Protein AF-A0A7C1NN50-F1 (afdb_monomer_lite)

pLDDT: mean 87.89, std 8.67, range [38.59, 98.38]

Radius of gyration: 19.0 Å; chains: 1; bounding box: 48×34×50 Å

Foldseek 3Di:
DAEEEEFDQAPPPFCFRVLVSLVVQLVVAPRYAYEDACVRCVVVDDPLLSCVLLPCPPRPHHYDHDDDLPAAGQEYEYEDQEDEPVRLVSVVSRYQYEYENYAYPCLVVRPAYEYQAPDDDHPDDGPYYHVVPQPADAAPAAADPVWQAEEEDAHQEPPVPCQVVVLVVCVVVVPDDQLRYEYEHHSNYDDDDDDPNHHYDYSCSPPLVCLLVGQEYEYARGSVQRNNVNSNHHYDHDHPDDD

Secondary structure (DSSP, 8-state):
--EEEEE---TTS-SHHHHHHHHHHHHHGGGEEEE--HHHHTTT--HHHHHHHTT-TT---EEESS--TT---SEEEEE-S---HHHHHHHTTTSEEEEES--SGGGGG-SEEEE-SSS---SSPPSEE-GGGS----------SS-S-EEEE-TTT-TT-HHHHHHHHHHHHTSS-GGGEEEEE-TTPPP----TT-EEEE--S-SGGGGGG-SEEEE-SSHHHHHHHHTT-EEEE--SS--

Sequence (243 aa):
MKILAVPGCMQGQGTGHLQRMLALVFKLGNEAFIYLDKDNIKERGTASEIISSLGYNNANIKCIDSIDYRERWDLIILDRRQTNLSEFRSYSKLGLVAAIDEGGEAREYIPYLIDILPGREYSIKANITDISLLDLPDSESSFRYPFKGVLISFGGEDPANLSSSLLDSLLKINLLHWKDINLVIGPLFKEKNWPDGIRLLRNCSDLSSILPDYDLIFTSYGLTCFEALASGAAVILLNPSRY

Structure (mmCIF, N/CA/C/O backbone):
data_AF-A0A7C1NN50-F1
#
_entry.id   AF-A0A7C1NN50-F1
#
loop_
_atom_site.group_PDB
_atom_site.id
_atom_site.type_symbol
_atom_site.label_atom_id
_atom_site.label_alt_id
_atom_site.label_comp_id
_atom_site.label_asym_id
_atom_site.label_entity_id
_atom_site.label_seq_id
_atom_site.pdbx_PDB_ins_code
_atom_site.Cartn_x
_atom_site.Cartn_y
_atom_site.Cartn_z
_atom_site.occupancy
_atom_site.B_iso_or_equiv
_atom_site.auth_seq_id
_atom_site.auth_comp_id
_atom_site.auth_asym_id
_atom_site.auth_atom_id
_atom_site.pdbx_PDB_model_num
ATOM 1 N N . MET A 1 1 ? -23.319 -2.849 10.006 1.00 89.81 1 MET A N 1
ATOM 2 C CA . MET A 1 1 ? -22.067 -2.809 10.796 1.00 89.81 1 MET A CA 1
ATOM 3 C C . MET A 1 1 ? -21.407 -1.445 10.579 1.00 89.81 1 MET A C 1
ATOM 5 O O . MET A 1 1 ? -21.650 -0.839 9.545 1.00 89.81 1 MET A O 1
ATOM 9 N N . LYS A 1 2 ? -20.654 -0.893 11.533 1.00 95.88 2 LYS A N 1
ATOM 10 C CA . LYS A 1 2 ? -19.935 0.386 11.412 1.00 95.88 2 LYS A CA 1
ATOM 11 C C . LYS A 1 2 ? -18.434 0.123 11.518 1.00 95.88 2 LYS A C 1
ATOM 13 O O . LYS A 1 2 ? -17.948 -0.259 12.583 1.00 95.88 2 LYS A O 1
ATOM 18 N N . ILE A 1 3 ? -17.715 0.318 10.416 1.00 97.94 3 ILE A N 1
ATOM 19 C CA . ILE A 1 3 ? -16.319 -0.106 10.247 1.00 97.94 3 ILE A CA 1
ATOM 20 C C . ILE A 1 3 ? -15.427 1.119 10.048 1.00 97.94 3 ILE A C 1
ATOM 22 O O . ILE A 1 3 ? -15.749 1.988 9.238 1.00 97.94 3 ILE A O 1
ATOM 26 N N . LEU A 1 4 ? -14.296 1.170 10.752 1.00 97.88 4 LEU A N 1
ATOM 27 C CA . LEU A 1 4 ? -13.280 2.206 10.582 1.00 97.88 4 LEU A CA 1
ATOM 28 C C . LEU A 1 4 ? -11.999 1.627 9.985 1.00 97.88 4 LEU A C 1
ATOM 30 O O . LEU A 1 4 ? -11.341 0.813 10.622 1.00 97.88 4 LEU A O 1
ATOM 34 N N . ALA A 1 5 ? -11.608 2.086 8.803 1.00 97.75 5 ALA A N 1
ATOM 35 C CA . ALA A 1 5 ? -10.310 1.808 8.205 1.00 97.75 5 ALA A CA 1
ATOM 36 C C . ALA A 1 5 ? -9.293 2.888 8.602 1.00 97.75 5 ALA A C 1
ATOM 38 O O . ALA A 1 5 ? -9.551 4.085 8.448 1.00 97.75 5 ALA A O 1
ATOM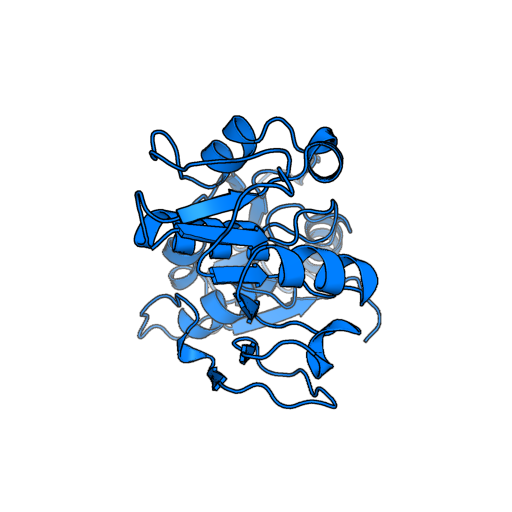 39 N N . VAL A 1 6 ? -8.127 2.464 9.088 1.00 96.25 6 VAL A N 1
ATOM 40 C CA . VAL A 1 6 ? -7.041 3.331 9.562 1.00 96.25 6 VAL A CA 1
ATOM 41 C C . VAL A 1 6 ? -5.755 3.001 8.788 1.00 96.25 6 VAL A C 1
ATOM 43 O O . VAL A 1 6 ? -4.958 2.167 9.231 1.00 96.25 6 VAL A O 1
ATOM 46 N N . PRO A 1 7 ? -5.544 3.623 7.615 1.00 94.75 7 PRO A N 1
ATOM 47 C CA . PRO A 1 7 ? -4.336 3.430 6.816 1.00 94.75 7 PRO A CA 1
ATOM 48 C C . PRO A 1 7 ? -3.101 4.132 7.401 1.00 94.75 7 PRO A C 1
ATOM 50 O O . PRO A 1 7 ? -3.180 5.185 8.036 1.00 94.75 7 PRO A O 1
ATOM 53 N N . GLY A 1 8 ? -1.921 3.595 7.094 1.00 89.44 8 GLY A N 1
ATOM 54 C CA . GLY A 1 8 ? -0.650 4.303 7.203 1.00 89.44 8 GLY A CA 1
ATOM 55 C C . GLY A 1 8 ? -0.532 5.380 6.126 1.00 89.44 8 GLY A C 1
ATOM 56 O O . GLY A 1 8 ? -0.373 5.064 4.949 1.00 89.44 8 GLY A O 1
ATOM 57 N N . CYS A 1 9 ? -0.595 6.651 6.534 1.00 81.94 9 CYS A N 1
ATOM 58 C CA . CYS A 1 9 ? -0.611 7.807 5.623 1.00 81.94 9 CYS A CA 1
ATOM 59 C C . CYS A 1 9 ? 0.546 8.797 5.830 1.00 81.94 9 CYS A C 1
ATOM 61 O O . CYS A 1 9 ? 0.564 9.859 5.204 1.00 81.94 9 CYS A O 1
ATOM 63 N N . MET A 1 10 ? 1.517 8.490 6.697 1.00 76.69 10 MET A N 1
ATOM 64 C CA . MET A 1 10 ? 2.641 9.401 6.948 1.00 76.69 10 MET A CA 1
ATOM 65 C C . MET A 1 10 ? 3.462 9.608 5.673 1.00 76.69 10 MET A C 1
ATOM 67 O O . MET A 1 10 ? 3.658 8.677 4.888 1.00 76.69 10 MET A O 1
ATOM 71 N N . GLN A 1 11 ? 3.939 10.830 5.443 1.00 70.75 11 GLN A N 1
ATOM 72 C CA . GLN A 1 11 ? 4.812 11.151 4.311 1.00 70.75 11 GLN A CA 1
ATOM 73 C C . GLN A 1 11 ? 6.023 10.203 4.246 1.00 70.75 11 GLN A C 1
ATOM 75 O O . GLN A 1 11 ? 6.604 9.843 5.269 1.00 70.75 11 GLN A O 1
ATOM 80 N N . GLY A 1 12 ? 6.389 9.772 3.039 1.00 71.31 12 GLY A N 1
ATOM 81 C CA . GLY A 1 12 ? 7.515 8.871 2.803 1.00 71.31 12 GLY A CA 1
ATOM 82 C C . GLY A 1 12 ? 7.207 7.388 3.027 1.00 71.31 12 GLY A C 1
ATOM 83 O O . GLY A 1 12 ? 8.076 6.547 2.797 1.00 71.31 12 GLY A O 1
ATOM 84 N N . GLN A 1 13 ? 5.986 7.028 3.441 1.00 74.69 13 GLN A N 1
ATOM 85 C CA . GLN A 1 13 ? 5.580 5.622 3.569 1.00 74.69 13 GLN A CA 1
ATOM 86 C C . GLN A 1 13 ? 5.052 5.012 2.262 1.00 74.69 13 GLN A C 1
ATOM 88 O O . GLN A 1 13 ? 4.958 3.786 2.174 1.00 74.69 13 GLN A O 1
ATOM 93 N N . GLY A 1 14 ? 4.800 5.836 1.239 1.00 76.81 14 GLY A N 1
ATOM 94 C CA . GLY A 1 14 ? 4.139 5.436 -0.000 1.00 76.81 14 GLY A CA 1
ATOM 95 C C . GLY A 1 14 ? 2.613 5.452 0.128 1.00 76.81 14 GLY A C 1
ATOM 96 O O . GLY A 1 14 ? 2.059 5.753 1.182 1.00 76.81 14 GLY A O 1
ATOM 97 N N . THR A 1 15 ? 1.924 5.109 -0.961 1.00 82.69 15 THR A N 1
ATOM 98 C CA . THR A 1 15 ? 0.453 5.178 -1.066 1.00 82.69 15 THR A CA 1
ATOM 99 C C . THR A 1 15 ? -0.252 3.829 -0.917 1.00 82.69 15 THR A C 1
ATOM 101 O O . THR A 1 15 ? -1.477 3.795 -0.916 1.00 82.69 15 THR A O 1
ATOM 104 N N . GLY A 1 16 ? 0.486 2.721 -0.779 1.00 86.38 16 GLY A N 1
ATOM 105 C CA . GLY A 1 16 ? -0.080 1.366 -0.847 1.00 86.38 16 GLY A CA 1
ATOM 106 C C . GLY A 1 16 ? -1.113 1.055 0.243 1.00 86.38 16 GLY A C 1
ATOM 107 O O . GLY A 1 16 ? -2.208 0.602 -0.074 1.00 86.38 16 GLY A O 1
ATOM 108 N N . HIS A 1 17 ? -0.809 1.364 1.510 1.00 91.50 17 HIS A N 1
ATOM 109 C CA . HIS A 1 17 ? -1.750 1.181 2.629 1.00 91.50 17 HIS A CA 1
ATOM 110 C C . HIS A 1 17 ? -3.052 1.967 2.408 1.00 91.50 17 HIS A C 1
ATOM 112 O O . HIS A 1 17 ? -4.153 1.464 2.624 1.00 91.50 17 HIS A O 1
ATOM 118 N N . LEU A 1 18 ? -2.928 3.203 1.917 1.00 90.25 18 LEU A N 1
ATOM 119 C CA . LEU A 1 18 ? -4.074 4.050 1.618 1.00 90.25 18 LEU A CA 1
ATOM 120 C C . LEU A 1 18 ? -4.894 3.516 0.436 1.00 90.25 18 LEU A C 1
ATOM 122 O O . LEU A 1 18 ? -6.113 3.446 0.542 1.00 90.25 18 LEU A O 1
ATOM 126 N N . GLN A 1 19 ? -4.251 3.101 -0.659 1.00 88.94 19 GLN A N 1
ATOM 127 C CA . GLN A 1 19 ? -4.931 2.486 -1.806 1.00 88.94 19 GLN A CA 1
ATOM 128 C C . GLN A 1 19 ? -5.705 1.228 -1.392 1.00 88.94 19 GLN A C 1
ATOM 130 O O . GLN A 1 19 ? -6.882 1.101 -1.726 1.00 88.94 19 GLN A O 1
ATOM 135 N N . ARG A 1 20 ? -5.079 0.345 -0.605 1.00 90.38 20 ARG A N 1
ATOM 136 C CA . ARG A 1 20 ? -5.688 -0.896 -0.108 1.00 90.38 20 ARG A CA 1
ATOM 137 C C . ARG A 1 20 ? -6.893 -0.628 0.796 1.00 90.38 20 ARG A C 1
ATOM 139 O O . ARG A 1 20 ? -7.951 -1.227 0.608 1.00 90.38 20 ARG A O 1
ATOM 146 N N . MET A 1 21 ? -6.773 0.308 1.736 1.00 93.94 21 MET A N 1
ATOM 147 C CA . MET A 1 21 ? -7.885 0.687 2.613 1.00 93.94 21 MET A CA 1
ATOM 148 C C . MET A 1 21 ? -9.006 1.423 1.876 1.00 93.94 21 MET A C 1
ATOM 150 O O . MET A 1 21 ? -10.172 1.192 2.183 1.00 93.94 21 MET A O 1
ATOM 154 N N . LEU A 1 22 ? -8.698 2.262 0.882 1.00 92.81 22 LEU A N 1
ATOM 155 C CA . LEU A 1 22 ? -9.723 2.890 0.043 1.00 92.81 22 LEU A CA 1
ATOM 156 C C . LEU A 1 22 ? -10.487 1.854 -0.781 1.00 92.81 22 LEU A C 1
ATOM 158 O O . LEU A 1 22 ? -11.713 1.913 -0.814 1.00 92.81 22 LEU A O 1
ATOM 162 N N . ALA A 1 23 ? -9.793 0.875 -1.369 1.00 91.06 23 ALA A N 1
ATOM 163 C CA . ALA A 1 23 ? -10.430 -0.228 -2.086 1.00 91.06 23 ALA A CA 1
ATOM 164 C C . ALA A 1 23 ? -11.370 -1.021 -1.167 1.00 91.06 23 ALA A C 1
ATOM 166 O O . ALA A 1 23 ? -12.505 -1.320 -1.541 1.00 91.06 23 ALA A O 1
ATOM 167 N N . LEU A 1 24 ? -10.930 -1.307 0.063 1.00 92.75 24 LEU A N 1
ATOM 168 C CA . LEU A 1 24 ? -11.742 -1.987 1.069 1.00 92.75 24 LEU A CA 1
ATOM 169 C C . LEU A 1 24 ? -12.984 -1.171 1.453 1.00 92.75 24 LEU A C 1
ATOM 171 O O . LEU A 1 24 ? -14.097 -1.690 1.419 1.00 92.75 24 LEU A O 1
ATOM 175 N N . VAL A 1 25 ? -12.814 0.111 1.783 1.00 95.00 25 VAL A N 1
ATOM 176 C CA . VAL A 1 25 ? -13.920 1.008 2.156 1.00 95.00 25 VAL A CA 1
ATOM 177 C C . VAL A 1 25 ? -14.909 1.162 1.002 1.00 95.00 25 VAL A C 1
ATOM 179 O O . VAL A 1 25 ? -16.116 1.112 1.224 1.00 95.00 25 VAL A O 1
ATOM 182 N N . PHE A 1 26 ? -14.417 1.275 -0.232 1.00 92.75 26 PHE A N 1
ATOM 183 C CA . PHE A 1 26 ? -15.253 1.332 -1.425 1.00 92.75 26 PHE A CA 1
ATOM 184 C C . PHE A 1 26 ? -16.086 0.054 -1.606 1.00 92.75 26 PHE A C 1
ATOM 186 O O . PHE A 1 26 ? -17.296 0.149 -1.807 1.00 92.75 26 PHE A O 1
ATOM 193 N N . LYS A 1 27 ? -15.476 -1.134 -1.458 1.00 92.00 27 LYS A N 1
ATOM 194 C CA . LYS A 1 27 ? -16.172 -2.434 -1.535 1.00 92.00 27 LYS A CA 1
ATOM 195 C C . LYS A 1 27 ? -17.222 -2.604 -0.421 1.00 92.00 27 LYS A C 1
ATOM 197 O O . LYS A 1 27 ? -18.279 -3.177 -0.667 1.00 92.00 27 LYS A O 1
ATOM 202 N N . LEU A 1 28 ? -16.958 -2.094 0.784 1.00 92.94 28 LEU A N 1
ATOM 203 C CA . LEU A 1 28 ? -17.872 -2.164 1.938 1.00 92.94 28 LEU A CA 1
ATOM 204 C C . LEU A 1 28 ? -18.996 -1.109 1.904 1.00 92.94 28 LEU A C 1
ATOM 206 O O . LEU A 1 28 ? -20.008 -1.246 2.595 1.00 92.94 28 LEU A O 1
ATOM 210 N N . GLY A 1 29 ? -18.841 -0.050 1.108 1.00 92.12 29 GLY A N 1
ATOM 211 C CA . GLY A 1 29 ? -19.862 0.969 0.887 1.00 92.12 29 GLY A CA 1
ATOM 212 C C . GLY A 1 29 ? -20.243 1.744 2.153 1.00 92.12 29 GLY A C 1
ATOM 213 O O . GLY A 1 29 ? -19.398 2.219 2.908 1.00 92.12 29 GLY A O 1
ATOM 214 N N . ASN A 1 30 ? -21.548 1.904 2.389 1.00 90.38 30 ASN A N 1
ATOM 215 C CA . ASN A 1 30 ? -22.088 2.820 3.404 1.00 90.38 30 ASN A CA 1
ATOM 216 C C . ASN A 1 30 ? -21.741 2.462 4.861 1.00 90.38 30 ASN A C 1
ATOM 218 O O . ASN A 1 30 ? -21.958 3.291 5.751 1.00 90.38 30 ASN A O 1
ATOM 222 N N . GLU A 1 31 ? -21.252 1.254 5.113 1.00 92.44 31 GLU A N 1
ATOM 223 C CA . GLU A 1 31 ? -20.892 0.757 6.443 1.00 92.44 31 GLU A CA 1
ATOM 224 C C . GLU A 1 31 ? -19.469 1.143 6.865 1.00 92.44 31 GLU A C 1
ATOM 226 O O . GLU A 1 31 ? -19.150 1.122 8.057 1.00 92.44 31 GLU A O 1
ATOM 231 N N . ALA A 1 32 ? -18.627 1.524 5.903 1.00 96.56 32 ALA A N 1
ATOM 232 C CA . ALA A 1 32 ? -17.213 1.765 6.119 1.00 96.56 32 ALA A CA 1
ATOM 233 C C . ALA A 1 32 ? -16.853 3.250 6.056 1.00 96.56 32 ALA A C 1
ATOM 235 O O . ALA A 1 32 ? -17.387 4.034 5.270 1.00 96.56 32 ALA A O 1
ATOM 236 N N . PHE A 1 33 ? -15.912 3.615 6.914 1.00 96.94 33 PHE A N 1
ATOM 237 C CA . PHE A 1 33 ? -15.334 4.939 7.022 1.00 96.94 33 PHE A CA 1
ATOM 238 C C . PHE A 1 33 ? -13.821 4.814 6.920 1.00 96.94 33 PHE A C 1
ATOM 240 O O . PHE A 1 33 ? -13.252 3.821 7.370 1.00 96.94 33 PHE A O 1
ATOM 247 N N . ILE A 1 34 ? -13.165 5.831 6.376 1.00 96.31 34 ILE A N 1
ATOM 248 C CA . ILE A 1 34 ? -11.707 5.938 6.384 1.00 96.31 34 ILE A CA 1
ATOM 249 C C . ILE A 1 34 ? -11.280 7.095 7.283 1.00 96.31 34 ILE A C 1
ATOM 251 O O . ILE A 1 34 ? -11.821 8.196 7.177 1.00 96.31 34 ILE A O 1
ATOM 255 N N . TYR A 1 35 ? -10.329 6.845 8.181 1.00 95.00 35 TYR A N 1
ATOM 256 C CA . TYR A 1 35 ? -9.709 7.888 8.990 1.00 95.00 35 TYR A CA 1
ATOM 257 C C . TYR A 1 35 ? -8.448 8.404 8.305 1.00 95.00 35 TYR A C 1
ATOM 259 O O . TYR A 1 35 ? -7.483 7.659 8.130 1.00 95.00 35 TYR A O 1
ATOM 267 N N . LEU A 1 36 ? -8.451 9.688 7.951 1.00 92.00 36 LEU A N 1
ATOM 268 C CA . LEU A 1 36 ? -7.283 10.391 7.435 1.00 92.00 36 LEU A CA 1
ATOM 269 C C . LEU A 1 36 ? -6.945 11.550 8.369 1.00 92.00 36 LEU A C 1
ATOM 271 O O . LEU A 1 36 ? -7.564 12.611 8.322 1.00 92.00 36 LEU A O 1
ATOM 275 N N . ASP A 1 37 ? -5.949 11.329 9.218 1.00 87.38 37 ASP A N 1
ATOM 276 C CA . ASP A 1 37 ? -5.443 12.338 10.143 1.00 87.38 37 ASP A CA 1
ATOM 277 C C . ASP A 1 37 ? -4.913 13.563 9.376 1.00 87.38 37 ASP A C 1
ATOM 279 O O . ASP A 1 37 ? -3.966 13.446 8.586 1.00 87.38 37 ASP A O 1
ATOM 283 N N . LYS A 1 38 ? -5.513 14.737 9.625 1.00 83.81 38 LYS A N 1
ATOM 284 C CA . LYS A 1 38 ? -5.145 16.012 8.984 1.00 83.81 38 LYS A CA 1
ATOM 285 C C . LYS A 1 38 ? -3.664 16.321 9.106 1.00 83.81 38 LYS A C 1
ATOM 287 O O . LYS A 1 38 ? -3.066 16.783 8.136 1.00 83.81 38 LYS A O 1
ATOM 292 N N . ASP A 1 39 ? -3.070 16.051 10.263 1.00 83.75 39 ASP A N 1
ATOM 293 C CA . ASP A 1 39 ? -1.675 16.392 10.516 1.00 83.75 39 ASP A CA 1
ATOM 294 C C . ASP A 1 39 ? -0.727 15.504 9.706 1.00 83.75 39 ASP A C 1
ATOM 296 O O . ASP A 1 39 ? 0.318 15.976 9.248 1.00 83.75 39 ASP A O 1
ATOM 300 N N . ASN A 1 40 ? -1.124 14.253 9.453 1.00 81.31 40 ASN A N 1
ATOM 301 C CA . ASN A 1 40 ? -0.356 13.306 8.644 1.00 81.31 40 ASN A CA 1
ATOM 302 C C . ASN A 1 40 ? -0.475 13.569 7.137 1.00 81.31 40 ASN A C 1
ATOM 304 O O . ASN A 1 40 ? 0.445 13.233 6.389 1.00 81.31 40 ASN A O 1
ATOM 308 N N . ILE A 1 41 ? -1.587 14.157 6.679 1.00 81.69 41 ILE A N 1
ATOM 309 C CA . ILE A 1 41 ? -1.840 14.394 5.249 1.00 81.69 41 ILE A CA 1
ATOM 310 C C . ILE A 1 41 ? -1.599 15.836 4.796 1.00 81.69 41 ILE A C 1
ATOM 312 O O . ILE A 1 41 ? -1.589 16.075 3.593 1.00 81.69 41 ILE A O 1
ATOM 316 N N . LYS A 1 42 ? -1.364 16.788 5.710 1.00 79.00 42 LYS A N 1
ATOM 317 C CA . LYS A 1 42 ? -1.268 18.232 5.407 1.00 79.00 42 LYS A CA 1
ATOM 318 C C . LYS A 1 42 ? -0.346 18.592 4.236 1.00 79.00 42 LYS A C 1
ATOM 320 O O . LYS A 1 42 ? -0.639 19.519 3.492 1.00 79.00 42 LYS A O 1
ATOM 325 N N . GLU A 1 43 ? 0.756 17.864 4.058 1.00 75.31 43 GLU A N 1
ATOM 326 C CA . GLU A 1 43 ? 1.730 18.118 2.985 1.00 75.31 43 GLU A CA 1
ATOM 327 C C . GLU A 1 43 ? 1.359 17.460 1.648 1.00 75.31 43 GLU A C 1
ATOM 329 O O . GLU A 1 43 ? 1.965 17.759 0.623 1.00 75.31 43 GLU A O 1
ATOM 334 N N . ARG A 1 44 ? 0.383 16.547 1.659 1.00 73.06 44 ARG A N 1
ATOM 335 C CA . ARG A 1 44 ? -0.122 15.810 0.491 1.00 73.06 44 ARG A CA 1
ATOM 336 C C . ARG A 1 44 ? -1.359 16.474 -0.128 1.00 73.06 44 ARG A C 1
ATOM 338 O O . ARG A 1 44 ? -1.721 16.120 -1.243 1.00 73.06 44 ARG A O 1
ATOM 345 N N . GLY A 1 45 ? -1.998 17.399 0.592 1.00 79.56 45 GLY A N 1
ATOM 346 C CA . GLY A 1 45 ? -3.238 18.069 0.197 1.00 79.56 45 GLY A CA 1
ATOM 347 C C . GLY A 1 45 ? -4.410 17.717 1.113 1.00 79.56 45 GLY A C 1
ATOM 348 O O . GLY A 1 45 ? -4.245 17.240 2.237 1.00 79.56 45 GLY A O 1
ATOM 349 N N . THR A 1 46 ? -5.621 17.971 0.639 1.00 85.19 46 THR A N 1
ATOM 350 C CA . THR A 1 46 ? -6.860 17.617 1.335 1.00 85.19 46 THR A CA 1
ATOM 351 C C . THR A 1 46 ? -7.196 16.136 1.157 1.00 85.19 46 THR A C 1
ATOM 353 O O . THR A 1 46 ? -6.825 15.505 0.167 1.00 85.19 46 THR A O 1
ATOM 356 N N . ALA A 1 47 ? -7.975 15.572 2.086 1.00 85.88 47 ALA A N 1
ATOM 357 C CA . ALA A 1 47 ? -8.474 14.200 1.966 1.00 85.88 47 ALA A CA 1
ATOM 358 C C . ALA A 1 47 ? -9.186 13.951 0.621 1.00 85.88 47 ALA A C 1
ATOM 360 O O . ALA A 1 47 ? -8.952 12.931 -0.022 1.00 85.88 47 ALA A O 1
ATOM 361 N N . SER A 1 48 ? -10.002 14.910 0.165 1.00 85.69 48 SER A N 1
ATOM 362 C CA . SER A 1 48 ? -10.718 14.815 -1.112 1.00 85.69 48 SER A CA 1
ATOM 363 C C . SER A 1 48 ? -9.771 14.770 -2.313 1.00 85.69 48 SER A C 1
ATOM 365 O O . SER A 1 48 ? -9.984 13.968 -3.220 1.00 85.69 48 SER A O 1
ATOM 367 N N . GLU A 1 49 ? -8.729 15.606 -2.331 1.00 85.62 49 GLU A N 1
ATOM 368 C CA . GLU A 1 49 ? -7.725 15.617 -3.405 1.00 85.62 49 GLU A CA 1
ATOM 369 C C . GLU A 1 49 ? -6.954 14.298 -3.453 1.00 85.62 49 GLU A C 1
ATOM 371 O O . GLU A 1 49 ? -6.782 13.728 -4.528 1.00 85.62 49 GLU A O 1
ATOM 376 N N . ILE A 1 50 ? -6.565 13.762 -2.292 1.00 84.56 50 ILE A N 1
ATOM 377 C CA . ILE A 1 50 ? -5.849 12.487 -2.205 1.00 84.56 50 ILE A CA 1
ATOM 378 C C . ILE A 1 50 ? -6.725 11.346 -2.731 1.00 84.56 50 ILE A C 1
ATOM 380 O O . ILE A 1 50 ? -6.292 10.596 -3.603 1.00 84.56 50 ILE A O 1
ATOM 384 N N . ILE A 1 51 ? -7.969 11.237 -2.260 1.00 88.06 51 ILE A N 1
ATOM 385 C CA . ILE A 1 51 ? -8.921 10.207 -2.707 1.00 88.06 51 ILE A CA 1
ATOM 386 C C . ILE A 1 51 ? -9.143 10.291 -4.226 1.00 88.06 51 ILE A C 1
ATOM 388 O O . ILE A 1 51 ? -9.094 9.275 -4.921 1.00 88.06 51 ILE A O 1
ATOM 392 N N . SER A 1 52 ? -9.315 11.508 -4.746 1.00 86.31 52 SER A N 1
ATOM 393 C CA . SER A 1 52 ? -9.495 11.775 -6.179 1.00 86.31 52 SER A CA 1
ATOM 394 C C . SER A 1 52 ? -8.265 11.367 -6.999 1.00 86.31 52 SER A C 1
ATOM 396 O O . SER A 1 52 ? -8.386 10.697 -8.026 1.00 86.31 52 SER A O 1
ATOM 398 N N . SER A 1 53 ? -7.063 11.695 -6.510 1.00 82.31 53 SER A N 1
ATOM 399 C CA . SER A 1 53 ? -5.787 11.346 -7.153 1.00 82.31 53 SER A CA 1
ATOM 400 C C . SER A 1 53 ? -5.547 9.835 -7.244 1.00 82.31 53 SER A C 1
ATOM 402 O O . SER A 1 53 ? -4.833 9.373 -8.130 1.00 82.31 53 SER A O 1
ATOM 404 N N . LEU A 1 54 ? -6.176 9.066 -6.350 1.00 83.38 54 LEU A N 1
ATOM 405 C CA . LEU A 1 54 ? -6.117 7.606 -6.306 1.00 83.38 54 LEU A CA 1
ATOM 406 C C . LEU A 1 54 ? -7.235 6.932 -7.116 1.00 83.38 54 LEU A C 1
ATOM 408 O O . LEU A 1 54 ? -7.410 5.723 -7.012 1.00 83.38 54 LEU A O 1
ATOM 412 N N . GLY A 1 55 ? -7.983 7.689 -7.926 1.00 84.94 55 GLY A N 1
ATOM 413 C CA . GLY A 1 55 ? -8.972 7.146 -8.861 1.00 84.94 55 GLY A CA 1
ATOM 414 C C . GLY A 1 55 ? -10.392 7.023 -8.306 1.00 84.94 55 GLY A C 1
ATOM 415 O O . GLY A 1 55 ? -11.296 6.645 -9.045 1.00 84.94 55 GLY A O 1
ATOM 416 N N . TYR A 1 56 ? -10.638 7.413 -7.054 1.00 85.69 56 TYR A N 1
ATOM 417 C CA . TYR A 1 56 ? -11.958 7.325 -6.415 1.00 85.69 56 TYR A CA 1
ATOM 418 C C . TYR A 1 56 ? -12.793 8.606 -6.602 1.00 85.69 56 TYR A C 1
ATOM 420 O O . TYR A 1 56 ? -13.516 9.046 -5.705 1.00 85.69 56 TYR A O 1
ATOM 428 N N . ASN A 1 57 ? -12.699 9.220 -7.784 1.00 78.38 57 ASN A N 1
ATOM 429 C CA . ASN A 1 57 ? -13.471 10.411 -8.141 1.00 78.38 57 ASN A CA 1
ATOM 430 C C . ASN A 1 57 ? -14.976 10.107 -8.079 1.00 78.38 57 ASN A C 1
ATOM 432 O O . ASN A 1 57 ? -15.429 9.112 -8.640 1.00 78.38 57 ASN A O 1
ATOM 436 N N . ASN A 1 58 ? -15.762 10.971 -7.431 1.00 69.06 58 ASN A N 1
ATOM 437 C CA . ASN A 1 58 ? -17.213 10.803 -7.241 1.00 69.06 58 ASN A CA 1
ATOM 438 C C . ASN A 1 58 ? -17.637 9.548 -6.449 1.00 69.06 58 ASN A C 1
ATOM 440 O O . ASN A 1 58 ? -18.828 9.239 -6.389 1.00 69.06 58 ASN A O 1
ATOM 444 N N . ALA A 1 59 ? -16.702 8.827 -5.823 1.00 76.81 59 ALA A N 1
ATOM 445 C CA . ALA A 1 59 ? -17.048 7.740 -4.923 1.00 76.81 59 ALA A CA 1
ATOM 446 C C . ALA A 1 59 ? -17.629 8.314 -3.622 1.00 76.81 59 ALA A C 1
ATOM 448 O O . ALA A 1 59 ? -17.078 9.249 -3.040 1.00 76.81 59 ALA A O 1
ATOM 449 N N . ASN A 1 60 ? -18.731 7.737 -3.136 1.00 83.69 60 ASN A N 1
ATOM 450 C CA . ASN A 1 60 ? -19.323 8.112 -1.850 1.00 83.69 60 ASN A CA 1
ATOM 451 C C . ASN A 1 60 ? -18.518 7.503 -0.684 1.00 83.69 60 ASN A C 1
ATOM 453 O O . ASN A 1 60 ? -18.999 6.622 0.028 1.00 83.69 60 ASN A O 1
ATOM 457 N N . ILE A 1 61 ? -17.261 7.929 -0.534 1.00 89.69 61 ILE A N 1
ATOM 458 C CA . ILE A 1 61 ? -16.353 7.478 0.524 1.00 89.69 61 ILE A CA 1
ATOM 459 C C . ILE A 1 61 ? -16.534 8.370 1.748 1.00 89.69 61 ILE A C 1
ATOM 461 O O . ILE A 1 61 ? -16.314 9.582 1.702 1.00 89.69 61 ILE A O 1
ATOM 465 N N . LYS A 1 62 ? -16.900 7.757 2.875 1.00 93.12 62 LYS A N 1
ATOM 466 C CA . LYS A 1 62 ? -17.034 8.457 4.152 1.00 93.12 62 LYS A CA 1
ATOM 467 C C . LYS A 1 62 ? -15.657 8.640 4.784 1.00 93.12 62 LYS A C 1
ATOM 469 O O . LYS A 1 62 ? -15.118 7.721 5.394 1.00 93.12 62 LYS A O 1
ATOM 474 N N . CYS A 1 63 ? -15.086 9.828 4.635 1.00 93.25 63 CYS A N 1
ATOM 475 C CA . CYS A 1 63 ? -13.833 10.197 5.283 1.00 93.25 63 CYS A CA 1
ATOM 476 C C . CYS A 1 63 ? -14.110 10.930 6.599 1.00 93.25 63 CYS A C 1
ATOM 478 O O . CYS A 1 63 ? -14.897 11.876 6.623 1.00 93.25 63 CYS A O 1
ATOM 480 N N . ILE A 1 64 ? -13.430 10.528 7.671 1.00 93.44 64 ILE A N 1
ATOM 481 C CA . ILE A 1 64 ? -13.338 11.300 8.912 1.00 93.44 64 ILE A CA 1
ATOM 482 C C . ILE A 1 64 ? -11.900 11.761 9.113 1.00 93.44 64 ILE A C 1
ATOM 484 O O . ILE A 1 64 ? -10.949 11.085 8.725 1.00 93.44 64 ILE A O 1
ATOM 488 N N . ASP A 1 65 ? -11.754 12.932 9.712 1.00 89.94 65 ASP A N 1
ATOM 489 C CA . ASP A 1 65 ? -10.472 13.620 9.863 1.00 89.94 65 ASP A CA 1
ATOM 490 C C . ASP A 1 65 ? -10.054 13.799 11.330 1.00 89.94 65 ASP A C 1
ATOM 492 O O . ASP A 1 65 ? -8.996 14.345 11.638 1.00 89.94 65 ASP A O 1
ATOM 496 N N . SER A 1 66 ? -10.908 13.320 12.232 1.00 89.44 66 SER A N 1
ATOM 497 C CA . SER A 1 66 ? -10.747 13.317 13.676 1.00 89.44 66 SER A CA 1
ATOM 498 C C . SER A 1 66 ? -11.559 12.162 14.264 1.00 89.44 66 SER A C 1
ATOM 500 O O . SER A 1 66 ? -12.588 11.760 13.716 1.00 89.44 66 SER A O 1
ATOM 502 N N . ILE A 1 67 ? -11.079 11.601 15.373 1.00 90.50 67 ILE A N 1
ATOM 503 C CA . ILE A 1 67 ? -11.748 10.508 16.084 1.00 90.50 67 ILE A CA 1
ATOM 504 C C . ILE A 1 67 ? -12.539 11.090 17.258 1.00 90.50 67 ILE A C 1
ATOM 506 O O . ILE A 1 67 ? -11.954 11.663 18.178 1.00 90.50 67 ILE A O 1
ATOM 510 N N . ASP A 1 68 ? -13.862 10.903 17.267 1.00 90.44 68 ASP A N 1
ATOM 511 C CA . ASP A 1 68 ? -14.683 11.156 18.455 1.00 90.44 68 ASP A CA 1
ATOM 512 C C . ASP A 1 68 ? -14.660 9.925 19.372 1.00 90.44 68 ASP A C 1
ATOM 514 O O . ASP A 1 68 ? -15.235 8.880 19.067 1.00 90.44 68 ASP A O 1
ATOM 518 N N . TYR A 1 69 ? -14.021 10.055 20.535 1.00 87.00 69 TYR A N 1
ATOM 519 C CA . TYR A 1 69 ? -13.881 8.964 21.506 1.00 87.00 69 TYR A CA 1
ATOM 520 C C . TYR A 1 69 ? -15.200 8.523 22.173 1.00 87.00 69 TYR A C 1
ATOM 522 O O . TYR A 1 69 ? -15.238 7.522 22.904 1.00 87.00 69 TYR A O 1
ATOM 530 N N . ARG A 1 70 ? -16.294 9.256 21.943 1.00 88.81 70 ARG A N 1
ATOM 531 C CA . ARG A 1 70 ? -17.649 8.872 22.360 1.00 88.81 70 ARG A CA 1
ATOM 532 C C . ARG A 1 70 ? -18.310 7.934 21.357 1.00 88.81 70 ARG A C 1
ATOM 534 O O . ARG A 1 70 ? -19.228 7.211 21.737 1.00 88.81 70 ARG A O 1
ATOM 541 N N . GLU A 1 71 ? -17.849 7.918 20.109 1.00 90.56 71 GLU A N 1
ATOM 542 C CA . GLU A 1 71 ? -18.352 6.984 19.113 1.00 90.56 71 GLU A CA 1
ATOM 543 C C . GLU A 1 71 ? -17.878 5.555 19.390 1.00 90.56 71 GLU A C 1
ATOM 545 O O . GLU A 1 71 ? -16.873 5.304 20.065 1.00 90.56 71 GLU A O 1
ATOM 550 N N . ARG A 1 72 ? -18.641 4.597 18.868 1.00 95.44 72 ARG A N 1
ATOM 551 C CA . ARG A 1 72 ? -18.281 3.183 18.858 1.00 95.44 72 ARG A CA 1
ATOM 552 C C . ARG A 1 72 ? -18.277 2.656 17.436 1.00 95.44 72 ARG A C 1
ATOM 554 O O . ARG A 1 72 ? -19.065 3.099 16.598 1.00 95.44 72 ARG A O 1
ATOM 561 N N . TRP A 1 73 ? -17.369 1.723 17.208 1.00 97.62 73 TRP A N 1
ATOM 562 C CA . TRP A 1 73 ? -17.154 1.019 15.957 1.00 97.62 73 TRP A CA 1
ATOM 563 C C . TRP A 1 73 ? -17.325 -0.470 16.220 1.00 97.62 73 TRP A C 1
ATOM 565 O O . TRP A 1 73 ? -16.861 -0.979 17.240 1.00 97.62 73 TRP A O 1
ATOM 575 N N . ASP A 1 74 ? -17.980 -1.167 15.301 1.00 97.88 74 ASP A N 1
ATOM 576 C CA . ASP A 1 74 ? -18.099 -2.622 15.384 1.00 97.88 74 ASP A CA 1
ATOM 577 C C . ASP A 1 74 ? -16.750 -3.281 15.063 1.00 97.88 74 ASP A C 1
ATOM 579 O O . ASP A 1 74 ? -16.380 -4.283 15.672 1.00 97.88 74 ASP A O 1
ATOM 583 N N . LEU A 1 75 ? -15.994 -2.678 14.138 1.00 98.25 75 LEU A N 1
ATOM 584 C CA . LEU A 1 75 ? -14.668 -3.122 13.725 1.00 98.25 75 LEU A CA 1
ATOM 585 C C . LEU A 1 75 ? -13.786 -1.926 13.348 1.00 98.25 75 LEU A C 1
ATOM 587 O O . LEU A 1 75 ? -14.219 -1.010 12.650 1.00 98.25 75 LEU A O 1
ATOM 591 N N . ILE A 1 76 ? -12.529 -1.964 13.773 1.00 98.25 76 ILE A N 1
ATOM 592 C CA . ILE A 1 76 ? -11.472 -1.030 13.393 1.00 98.25 76 ILE A CA 1
ATOM 593 C C . ILE A 1 76 ? -10.374 -1.841 12.716 1.00 98.25 76 ILE A C 1
ATOM 595 O O . ILE A 1 76 ? -9.854 -2.785 13.305 1.00 98.25 76 ILE A O 1
ATOM 599 N N . ILE A 1 77 ? -10.028 -1.480 11.486 1.00 98.19 77 ILE A N 1
ATOM 600 C CA . ILE A 1 77 ? -9.033 -2.165 10.665 1.00 98.19 77 ILE A CA 1
ATOM 601 C C . ILE A 1 77 ? -7.812 -1.262 10.563 1.00 98.19 77 ILE A C 1
ATOM 603 O O . ILE A 1 77 ? -7.869 -0.197 9.947 1.00 98.19 77 ILE A O 1
ATOM 607 N N . LEU A 1 78 ? -6.714 -1.680 11.183 1.00 97.81 78 LEU A N 1
ATOM 608 C CA . LEU A 1 78 ? -5.429 -1.000 11.088 1.00 97.81 78 LEU A CA 1
ATOM 609 C C . LEU A 1 78 ? -4.648 -1.560 9.901 1.00 97.81 78 LEU A C 1
ATOM 611 O O . LEU A 1 78 ? -4.451 -2.766 9.798 1.00 97.81 78 LEU A O 1
ATOM 615 N N . ASP A 1 79 ? -4.163 -0.685 9.030 1.00 95.81 79 ASP A N 1
ATOM 616 C CA . ASP A 1 79 ? -3.267 -1.062 7.941 1.00 95.81 79 ASP A CA 1
ATOM 617 C C . ASP A 1 79 ? -2.025 -0.175 7.982 1.00 95.81 79 ASP A C 1
ATOM 619 O O . ASP A 1 79 ? -1.920 0.843 7.294 1.00 95.81 79 ASP A O 1
ATOM 623 N N . ARG A 1 80 ? -1.107 -0.526 8.884 1.00 92.06 80 ARG A N 1
ATOM 624 C CA . ARG A 1 80 ? 0.086 0.253 9.209 1.00 92.06 80 ARG A CA 1
ATOM 625 C C . ARG A 1 80 ? 1.273 -0.678 9.357 1.00 92.06 80 ARG A C 1
ATOM 627 O O . ARG A 1 80 ? 1.151 -1.797 9.837 1.00 92.06 80 ARG A O 1
ATOM 634 N N . ARG A 1 81 ? 2.464 -0.169 9.031 1.00 89.75 81 ARG A N 1
ATOM 635 C CA . ARG A 1 81 ? 3.712 -0.898 9.303 1.00 89.75 81 ARG A CA 1
ATOM 636 C C . ARG A 1 81 ? 3.875 -1.201 10.787 1.00 89.75 81 ARG A C 1
ATOM 638 O O . ARG A 1 81 ? 4.349 -2.278 11.129 1.00 89.75 81 ARG A O 1
ATOM 645 N N . GLN A 1 82 ? 3.569 -0.211 11.625 1.00 92.38 82 GLN A N 1
ATOM 646 C CA . GLN A 1 82 ? 3.719 -0.278 13.071 1.00 92.38 82 GLN A CA 1
ATOM 647 C C . GLN A 1 82 ? 2.663 0.589 13.764 1.00 92.38 82 GLN A C 1
ATOM 649 O O . GLN A 1 82 ? 2.466 1.761 13.412 1.00 92.38 82 GLN A O 1
ATOM 654 N N . THR A 1 83 ? 2.058 0.021 14.798 1.00 95.12 83 THR A N 1
ATOM 655 C CA . THR A 1 83 ? 1.202 0.687 15.775 1.00 95.12 83 THR A CA 1
ATOM 656 C C . THR A 1 83 ? 1.823 0.508 17.159 1.00 95.12 83 THR A C 1
ATOM 658 O O . THR A 1 83 ? 2.132 -0.610 17.581 1.00 95.12 83 THR A O 1
ATOM 661 N N . ASN A 1 84 ? 2.039 1.614 17.875 1.00 95.88 84 ASN A N 1
ATOM 662 C CA . ASN A 1 84 ? 2.532 1.557 19.252 1.00 95.88 84 ASN A CA 1
ATOM 663 C C . ASN A 1 84 ? 1.403 1.181 20.227 1.00 95.88 84 ASN A C 1
ATOM 665 O O . ASN A 1 84 ? 0.209 1.286 19.920 1.00 95.88 84 ASN A O 1
ATOM 669 N N . LEU A 1 85 ? 1.775 0.767 21.439 1.00 96.38 85 LEU A N 1
ATOM 670 C CA . LEU A 1 85 ? 0.802 0.270 22.409 1.00 96.38 85 LEU A CA 1
ATOM 671 C C . LEU A 1 85 ? -0.191 1.344 22.898 1.00 96.38 85 LEU A C 1
ATOM 673 O O . LEU A 1 85 ? -1.324 1.015 23.256 1.00 96.38 85 LEU A O 1
ATOM 677 N N . SER A 1 86 ? 0.198 2.624 22.931 1.00 96.38 86 SER A N 1
ATOM 678 C CA . SER A 1 86 ? -0.681 3.704 23.411 1.00 96.38 86 SER A CA 1
ATOM 679 C C . SER A 1 86 ? -1.788 4.043 22.404 1.00 96.38 86 SER A C 1
ATOM 681 O O . SER A 1 86 ? -2.949 4.205 22.796 1.00 96.38 86 SER A O 1
ATOM 683 N N . GLU A 1 87 ? -1.463 4.050 21.108 1.00 94.25 87 GLU A N 1
ATOM 684 C CA . GLU A 1 87 ? -2.427 4.190 20.016 1.00 94.25 87 GLU A CA 1
ATOM 685 C C . GLU A 1 87 ? -3.407 3.014 20.010 1.00 94.25 87 GLU A C 1
ATOM 687 O O . GLU A 1 87 ? -4.620 3.224 20.035 1.00 94.25 87 GLU A O 1
ATOM 692 N N . PHE A 1 88 ? -2.914 1.773 20.087 1.00 96.75 88 PHE A N 1
ATOM 693 C CA . PHE A 1 88 ? -3.778 0.589 20.154 1.00 96.75 88 PHE A CA 1
ATOM 694 C C . PHE A 1 88 ? -4.749 0.630 21.345 1.00 96.75 88 PHE A C 1
ATOM 696 O O . PHE A 1 88 ? -5.946 0.367 21.200 1.00 96.75 88 PHE A O 1
ATOM 703 N N . ARG A 1 89 ? -4.271 1.020 22.534 1.00 96.62 89 ARG A N 1
ATOM 704 C CA . ARG A 1 89 ? -5.128 1.197 23.721 1.00 96.62 89 ARG A CA 1
ATOM 705 C C . ARG A 1 89 ? -6.220 2.244 23.516 1.00 96.62 89 ARG A C 1
ATOM 707 O O . ARG A 1 89 ? -7.248 2.182 24.183 1.00 96.62 89 ARG A O 1
ATOM 714 N N . SER A 1 90 ? -6.001 3.211 22.634 1.00 95.62 90 SER A N 1
ATOM 715 C CA . SER A 1 90 ? -7.004 4.213 22.288 1.00 95.62 90 SER A CA 1
ATOM 716 C C . SER A 1 90 ? -8.049 3.627 21.336 1.00 95.62 90 SER A C 1
ATOM 718 O O . SER A 1 90 ? -9.237 3.738 21.622 1.00 95.62 90 SER A O 1
ATOM 720 N N . TYR A 1 91 ? -7.631 2.905 20.290 1.00 96.69 91 TYR A N 1
ATOM 721 C CA . TYR A 1 91 ? -8.547 2.232 19.356 1.00 96.69 91 TYR A CA 1
ATOM 722 C C . TYR A 1 91 ? -9.381 1.125 20.013 1.00 96.69 91 TYR A C 1
ATOM 724 O O . TYR A 1 91 ? -10.589 1.063 19.811 1.00 96.69 91 TYR A O 1
ATOM 732 N N . SER A 1 92 ? -8.774 0.299 20.865 1.00 97.00 92 SER A N 1
ATOM 733 C CA . SER A 1 92 ? -9.462 -0.804 21.563 1.00 97.00 92 SER A CA 1
ATOM 734 C C . SER A 1 92 ? -10.592 -0.354 22.499 1.00 97.00 92 SER A C 1
ATOM 736 O O . SER A 1 92 ? -11.486 -1.136 22.811 1.00 97.00 92 SER A O 1
ATOM 738 N N . LYS A 1 93 ? -10.606 0.917 22.928 1.00 96.50 93 LYS A N 1
ATOM 739 C CA . LYS A 1 93 ? -11.728 1.503 23.687 1.00 96.50 93 LYS A CA 1
ATOM 740 C C . LYS A 1 93 ? -12.933 1.843 22.809 1.00 96.50 93 LYS A C 1
ATOM 742 O O . LYS A 1 93 ? -14.016 2.094 23.339 1.00 96.50 93 LYS A O 1
ATOM 747 N N . LEU A 1 94 ? -12.736 1.909 21.494 1.00 97.50 94 LEU A N 1
ATOM 748 C CA . LEU A 1 94 ? -13.730 2.353 20.524 1.00 97.50 94 LEU A CA 1
ATOM 749 C C . LEU A 1 94 ? -14.405 1.188 19.799 1.00 97.50 94 LEU A C 1
ATOM 751 O O . LEU A 1 94 ? -15.542 1.350 19.367 1.00 97.50 94 LEU A O 1
ATOM 755 N N . GLY A 1 95 ? -13.746 0.033 19.690 1.00 96.94 95 GLY A N 1
ATOM 756 C CA . GLY A 1 95 ? -14.280 -1.140 19.000 1.00 96.94 95 GLY A CA 1
ATOM 757 C C . GLY A 1 95 ? -13.313 -2.321 18.977 1.00 96.94 95 GLY A C 1
ATOM 758 O O . GLY A 1 95 ? -12.197 -2.236 19.494 1.00 96.94 95 GLY A O 1
ATOM 759 N N . LEU A 1 96 ? -13.741 -3.422 18.352 1.00 97.88 96 LEU A N 1
ATOM 760 C CA . LEU A 1 96 ? -12.867 -4.558 18.059 1.00 97.88 96 LEU A CA 1
ATOM 761 C C . LEU A 1 96 ? -11.801 -4.130 17.045 1.00 97.88 96 LEU A C 1
ATOM 763 O O . LEU A 1 96 ? -12.130 -3.521 16.032 1.00 97.88 96 LEU A O 1
ATOM 767 N N . VAL A 1 97 ? -10.535 -4.458 17.300 1.00 98.38 97 VAL A N 1
ATOM 768 C CA . VAL A 1 97 ? -9.418 -4.078 16.424 1.00 98.38 97 VAL A CA 1
ATOM 769 C C . VAL A 1 97 ? -8.916 -5.301 15.664 1.00 98.38 97 VAL A C 1
ATOM 771 O O . VAL A 1 97 ? -8.583 -6.310 16.276 1.00 98.38 97 VAL A O 1
ATOM 774 N N . ALA A 1 98 ? -8.817 -5.194 14.345 1.00 98.38 98 ALA A N 1
ATOM 775 C CA . ALA A 1 98 ? -8.071 -6.107 13.491 1.00 98.38 98 ALA A CA 1
ATOM 776 C C . ALA A 1 98 ? -6.937 -5.341 12.801 1.00 98.38 98 ALA A C 1
ATOM 778 O O . ALA A 1 98 ? -7.026 -4.121 12.639 1.00 98.38 98 ALA A O 1
ATOM 779 N N . ALA A 1 99 ? -5.876 -6.031 12.391 1.00 97.81 99 ALA A N 1
ATOM 780 C CA . ALA A 1 99 ? -4.779 -5.380 11.685 1.00 97.81 99 ALA A CA 1
ATOM 781 C C . ALA A 1 99 ? -4.222 -6.205 10.525 1.00 97.81 99 ALA A C 1
ATOM 783 O O . ALA A 1 99 ? -4.228 -7.436 10.568 1.00 97.81 99 ALA A O 1
ATOM 784 N N . ILE A 1 100 ? -3.732 -5.493 9.509 1.00 96.31 100 ILE A N 1
ATOM 785 C CA . ILE A 1 100 ? -3.124 -6.037 8.297 1.00 96.31 100 ILE A CA 1
ATOM 786 C C . ILE A 1 100 ? -1.630 -5.701 8.284 1.00 96.31 100 ILE A C 1
ATOM 788 O O . ILE A 1 100 ? -1.264 -4.535 8.424 1.00 96.31 100 ILE A O 1
ATOM 792 N N . ASP A 1 101 ? -0.778 -6.712 8.098 1.00 94.12 101 ASP A N 1
ATOM 793 C CA . ASP A 1 101 ? 0.689 -6.603 8.010 1.00 94.12 101 ASP A CA 1
ATOM 794 C C . ASP A 1 101 ? 1.347 -5.815 9.171 1.00 94.12 101 ASP A C 1
ATOM 796 O O . ASP A 1 101 ? 2.398 -5.186 9.002 1.00 94.12 101 ASP A O 1
ATOM 800 N N . GLU A 1 102 ? 0.734 -5.840 10.357 1.00 95.12 102 GLU A N 1
ATOM 801 C CA . GLU A 1 102 ? 1.137 -5.045 11.522 1.00 95.12 102 GLU A CA 1
ATOM 802 C C . GLU A 1 102 ? 2.412 -5.597 12.170 1.00 95.12 102 GLU A C 1
ATOM 804 O O . GLU A 1 102 ? 2.445 -6.751 12.588 1.00 95.12 102 GLU A O 1
ATOM 809 N N . GLY A 1 103 ? 3.456 -4.776 12.291 1.00 93.50 103 GLY A N 1
ATOM 810 C CA . GLY A 1 103 ? 4.768 -5.174 12.815 1.00 93.50 103 GLY A CA 1
ATOM 811 C C . GLY A 1 103 ? 5.231 -4.421 14.065 1.00 93.50 103 GLY A C 1
ATOM 812 O O . GLY A 1 103 ? 6.411 -4.491 14.406 1.00 93.50 103 GLY A O 1
ATOM 813 N N . GLY A 1 104 ? 4.362 -3.638 14.700 1.00 94.00 104 GLY A N 1
ATOM 814 C CA . GLY A 1 104 ? 4.653 -2.839 15.887 1.00 94.00 104 GLY A CA 1
ATOM 815 C C . GLY A 1 104 ? 4.340 -3.549 17.204 1.00 94.00 104 GLY A C 1
ATOM 816 O O . GLY A 1 104 ? 3.890 -4.692 17.245 1.00 94.00 104 GLY A O 1
ATOM 817 N N . GLU A 1 105 ? 4.547 -2.825 18.306 1.00 95.75 105 GLU A N 1
ATOM 818 C CA . GLU A 1 105 ? 4.304 -3.299 19.678 1.00 95.75 105 GLU A CA 1
ATOM 819 C C . GLU A 1 105 ? 2.866 -3.788 19.902 1.00 95.75 105 GLU A C 1
ATOM 821 O O . GLU A 1 105 ? 2.626 -4.687 20.704 1.00 95.75 105 GLU A O 1
ATOM 826 N N . ALA A 1 106 ? 1.896 -3.196 19.199 1.00 96.88 106 ALA A N 1
ATOM 827 C CA . ALA A 1 106 ? 0.489 -3.548 19.332 1.00 96.88 106 ALA A CA 1
ATOM 828 C C . ALA A 1 106 ? 0.162 -4.966 18.845 1.00 96.88 106 ALA A C 1
ATOM 830 O O . ALA A 1 106 ? -0.865 -5.506 19.255 1.00 96.88 106 ALA A O 1
ATOM 831 N N . ARG A 1 107 ? 1.005 -5.574 17.996 1.00 96.81 107 ARG A N 1
ATOM 832 C CA . ARG A 1 107 ? 0.732 -6.866 17.351 1.00 96.81 107 ARG A CA 1
ATOM 833 C C . ARG A 1 107 ? 0.353 -7.956 18.353 1.00 96.81 107 ARG A C 1
ATOM 835 O O . ARG A 1 107 ? -0.604 -8.677 18.119 1.00 96.81 107 ARG A O 1
ATOM 842 N N . GLU A 1 108 ? 1.051 -8.036 19.484 1.00 96.44 108 GLU A N 1
ATOM 843 C CA . GLU A 1 108 ? 0.789 -9.030 20.539 1.00 96.44 108 GLU A CA 1
ATOM 844 C C . GLU A 1 108 ? -0.612 -8.913 21.161 1.00 96.44 108 GLU A C 1
ATOM 846 O O . GLU A 1 108 ? -1.154 -9.890 21.672 1.00 96.44 108 GLU A O 1
ATOM 851 N N . TYR A 1 109 ? -1.219 -7.729 21.098 1.00 97.12 109 TYR A N 1
ATOM 852 C CA . TYR A 1 109 ? -2.484 -7.420 21.761 1.00 97.12 109 TYR A CA 1
ATOM 853 C C . TYR A 1 109 ? -3.672 -7.357 20.798 1.00 97.12 109 TYR A C 1
ATOM 855 O O . TYR A 1 109 ? -4.819 -7.294 21.245 1.00 97.12 109 TYR A O 1
ATOM 863 N N . ILE A 1 110 ? -3.419 -7.345 19.487 1.00 98.00 110 ILE A N 1
ATOM 864 C CA . ILE A 1 110 ? -4.472 -7.284 18.477 1.00 98.00 110 ILE A CA 1
ATOM 865 C C . ILE A 1 110 ? -5.145 -8.663 18.377 1.00 98.00 110 ILE A C 1
ATOM 867 O O . ILE A 1 110 ? -4.471 -9.654 18.102 1.00 98.00 110 ILE A O 1
ATOM 871 N N . PRO A 1 111 ? -6.473 -8.752 18.572 1.00 97.50 111 PRO A N 1
ATOM 872 C CA . PRO A 1 111 ? -7.177 -10.033 18.631 1.00 97.50 111 PRO A CA 1
ATOM 873 C C . PRO A 1 111 ? -7.289 -10.743 17.278 1.00 97.50 111 PRO A C 1
ATOM 875 O O . PRO A 1 111 ? -7.532 -11.950 17.252 1.00 97.50 111 PRO A O 1
ATOM 878 N N . TYR A 1 112 ? -7.154 -10.012 16.166 1.00 98.06 112 TYR A N 1
ATOM 879 C CA . TYR A 1 112 ? -7.211 -10.589 14.828 1.00 98.06 112 TYR A CA 1
ATOM 880 C C . TYR A 1 112 ? -6.198 -9.944 13.879 1.00 98.06 112 TYR A C 1
ATOM 882 O O . TYR A 1 112 ? -6.305 -8.770 13.522 1.00 98.06 112 TYR A O 1
ATOM 890 N N . LEU A 1 113 ? -5.212 -10.729 13.473 1.00 97.88 113 LEU A N 1
ATOM 891 C CA . LEU A 1 113 ? -4.109 -10.336 12.610 1.00 97.88 113 LEU A CA 1
ATOM 892 C C . LEU A 1 113 ? -4.217 -11.036 11.256 1.00 97.88 113 LEU A C 1
ATOM 894 O O . LEU A 1 113 ? -4.468 -12.243 11.192 1.00 97.88 113 LEU A O 1
ATOM 898 N N . ILE A 1 114 ? -3.966 -10.284 10.191 1.00 96.94 114 ILE A N 1
ATOM 899 C CA . ILE A 1 114 ? -3.908 -10.774 8.817 1.00 96.94 114 ILE A CA 1
ATOM 900 C C . ILE A 1 114 ? -2.568 -10.331 8.226 1.00 96.94 114 ILE A C 1
ATOM 902 O O . ILE A 1 114 ? -2.312 -9.140 8.101 1.00 96.94 114 ILE A O 1
ATOM 906 N N . ASP A 1 115 ? -1.714 -11.271 7.842 1.00 95.56 115 ASP A N 1
ATOM 907 C CA . ASP A 1 115 ? -0.499 -10.969 7.082 1.00 95.56 115 ASP A CA 1
ATOM 908 C C . ASP A 1 115 ? -0.729 -11.374 5.622 1.00 95.56 115 ASP A C 1
ATOM 910 O O . ASP A 1 115 ? -0.970 -12.544 5.327 1.00 95.56 115 ASP A O 1
ATOM 914 N N . ILE A 1 116 ? -0.674 -10.417 4.699 1.00 93.44 116 ILE A N 1
ATOM 915 C CA . ILE A 1 116 ? -0.889 -10.674 3.264 1.00 93.44 116 ILE A CA 1
ATOM 916 C C . ILE A 1 116 ? 0.387 -10.490 2.446 1.00 93.44 116 ILE A C 1
ATOM 918 O O . ILE A 1 116 ? 0.473 -10.955 1.312 1.00 93.44 116 ILE A O 1
ATOM 922 N N . LEU A 1 117 ? 1.404 -9.839 3.015 1.00 90.25 117 LEU A N 1
ATOM 923 C CA . LEU A 1 117 ? 2.717 -9.724 2.393 1.00 90.25 117 LEU A CA 1
ATOM 924 C C . LEU A 1 117 ? 3.655 -10.839 2.887 1.00 90.25 117 LEU A C 1
ATOM 926 O O . LEU A 1 117 ? 3.798 -11.029 4.097 1.00 90.25 117 LEU A O 1
ATOM 930 N N . PRO A 1 118 ? 4.350 -11.553 1.983 1.00 85.62 118 PRO A N 1
ATOM 931 C CA . PRO A 1 118 ? 5.333 -12.558 2.373 1.00 85.62 118 PRO A CA 1
ATOM 932 C C . PRO A 1 118 ? 6.596 -11.923 2.987 1.00 85.62 118 PRO A C 1
ATOM 934 O O . PRO A 1 118 ? 6.741 -10.702 3.078 1.00 85.62 118 PRO A O 1
ATOM 937 N N . GLY A 1 119 ? 7.546 -12.760 3.409 1.00 76.94 119 GLY A N 1
ATOM 938 C CA . GLY A 1 119 ? 8.922 -12.334 3.705 1.00 76.94 119 GLY A CA 1
ATOM 939 C C . GLY A 1 119 ? 9.136 -11.594 5.027 1.00 76.94 119 GLY A C 1
ATOM 940 O O . GLY A 1 119 ? 10.245 -11.125 5.277 1.00 76.94 119 GLY A O 1
ATOM 941 N N . ARG A 1 120 ? 8.114 -11.491 5.884 1.00 75.75 120 ARG A N 1
ATOM 942 C CA . ARG A 1 120 ? 8.259 -10.967 7.245 1.00 75.75 120 ARG A CA 1
ATOM 943 C C . ARG A 1 120 ? 8.021 -12.061 8.270 1.00 75.75 120 ARG A C 1
ATOM 945 O O . ARG A 1 120 ? 6.943 -12.643 8.329 1.00 75.75 120 ARG A O 1
ATOM 952 N N . GLU A 1 121 ? 9.031 -12.306 9.094 1.00 81.38 121 GLU A N 1
ATOM 953 C CA . GLU A 1 121 ? 8.876 -13.114 10.294 1.00 81.38 121 GLU A CA 1
ATOM 954 C C . GLU A 1 121 ? 8.553 -12.200 11.469 1.00 81.38 121 GLU A C 1
ATOM 956 O O . GLU A 1 121 ? 9.299 -11.276 11.795 1.00 81.38 121 GLU A O 1
ATOM 961 N N . TYR A 1 122 ? 7.420 -12.468 12.106 1.00 84.62 122 TYR A N 1
ATOM 962 C CA . TYR A 1 122 ? 7.006 -11.786 13.320 1.00 84.62 122 TYR A CA 1
ATOM 963 C C . TYR A 1 122 ? 7.055 -12.759 14.493 1.00 84.62 122 TYR A C 1
ATOM 965 O O . TYR A 1 122 ? 6.760 -13.945 14.344 1.00 84.62 122 TYR A O 1
ATOM 973 N N . SER A 1 123 ? 7.381 -12.244 15.680 1.00 83.62 123 SER A N 1
ATOM 974 C CA . SER A 1 123 ? 7.373 -13.033 16.920 1.00 83.62 123 SER A CA 1
ATOM 975 C C . SER A 1 123 ? 5.991 -13.622 17.218 1.00 83.62 123 SER A C 1
ATOM 977 O O . SER A 1 123 ? 5.881 -14.753 17.685 1.00 83.62 123 SER A O 1
ATOM 979 N N . ILE A 1 124 ? 4.938 -12.868 16.905 1.00 93.44 124 ILE A N 1
ATOM 980 C CA . ILE A 1 124 ? 3.543 -13.290 17.013 1.00 93.44 124 ILE A CA 1
ATOM 981 C C . ILE A 1 124 ? 3.024 -13.618 15.616 1.00 93.44 124 ILE A C 1
ATOM 983 O O . ILE A 1 124 ? 3.100 -12.789 14.710 1.00 93.44 124 ILE A O 1
ATOM 987 N N . LYS A 1 125 ? 2.487 -14.823 15.422 1.00 94.69 125 LYS A N 1
ATOM 988 C CA . LYS A 1 125 ? 1.896 -15.217 14.137 1.00 94.69 125 LYS A CA 1
ATOM 989 C C . LYS A 1 125 ? 0.533 -14.563 13.946 1.00 94.69 125 LYS A C 1
ATOM 991 O O . LYS A 1 125 ? -0.217 -14.411 14.907 1.00 94.69 125 LYS A O 1
ATOM 996 N N . ALA A 1 126 ? 0.227 -14.206 12.704 1.00 96.44 126 ALA A N 1
ATOM 997 C CA . ALA A 1 126 ? -1.105 -13.751 12.355 1.00 96.44 126 ALA A CA 1
ATOM 998 C C . ALA A 1 126 ? -2.120 -14.901 12.425 1.00 96.44 126 ALA A C 1
ATOM 1000 O O . ALA A 1 126 ? -1.759 -16.077 12.345 1.00 96.44 126 ALA A O 1
ATOM 1001 N N . ASN A 1 127 ? -3.400 -14.556 12.564 1.00 97.69 127 ASN A N 1
ATOM 1002 C CA . ASN A 1 127 ? -4.493 -15.523 12.495 1.00 97.69 127 ASN A CA 1
ATOM 1003 C C . ASN A 1 127 ? -4.647 -16.070 11.073 1.00 97.69 127 ASN A C 1
ATOM 1005 O O . ASN A 1 127 ? -4.968 -17.243 10.900 1.00 97.69 127 ASN A O 1
ATOM 1009 N N . ILE A 1 128 ? -4.407 -15.218 10.074 1.00 96.62 128 ILE A N 1
ATOM 1010 C CA . ILE A 1 128 ? -4.369 -15.579 8.660 1.00 96.62 128 ILE A CA 1
ATOM 1011 C C . ILE A 1 128 ? -3.056 -15.072 8.071 1.00 96.62 128 ILE A C 1
ATOM 1013 O O . ILE A 1 128 ? -2.695 -13.913 8.261 1.00 96.62 128 ILE A O 1
ATOM 1017 N N . THR A 1 129 ? -2.371 -15.936 7.328 1.00 95.31 129 THR A N 1
ATOM 1018 C CA . THR A 1 129 ? -1.251 -15.546 6.472 1.00 95.31 129 THR A CA 1
ATOM 1019 C C . THR A 1 129 ? -1.535 -16.051 5.067 1.00 95.31 129 THR A C 1
ATOM 1021 O O . THR A 1 129 ? -1.449 -17.254 4.830 1.00 95.31 129 THR A O 1
ATOM 1024 N N . ASP A 1 130 ? -1.923 -15.155 4.162 1.00 92.94 130 ASP A N 1
ATOM 1025 C CA . ASP A 1 130 ? -2.361 -15.536 2.819 1.00 92.94 130 ASP A CA 1
ATOM 1026 C C . ASP A 1 130 ? -2.153 -14.403 1.806 1.00 92.94 130 ASP A C 1
ATOM 1028 O O . ASP A 1 130 ? -2.782 -13.346 1.880 1.00 92.94 130 ASP A O 1
ATOM 1032 N N . ILE A 1 131 ? -1.265 -14.643 0.838 1.00 90.19 131 ILE A N 1
ATOM 1033 C CA . ILE A 1 131 ? -0.955 -13.694 -0.237 1.00 90.19 131 ILE A CA 1
ATOM 1034 C C . ILE A 1 131 ? -2.108 -13.537 -1.234 1.00 90.19 131 ILE A C 1
ATOM 1036 O O . ILE A 1 131 ? -2.205 -12.503 -1.889 1.00 90.19 131 ILE A O 1
ATOM 1040 N N . SER A 1 132 ? -3.009 -14.521 -1.330 1.00 90.00 132 SER A N 1
ATOM 1041 C CA . SER A 1 132 ? -4.162 -14.474 -2.241 1.00 90.00 132 SER A CA 1
ATOM 1042 C C . SER A 1 132 ? -5.211 -13.431 -1.843 1.00 90.00 132 SER A C 1
ATOM 1044 O O . SER A 1 132 ? -6.111 -13.132 -2.619 1.00 90.00 132 SER A O 1
ATOM 1046 N N . LEU A 1 133 ? -5.078 -12.839 -0.651 1.00 91.50 133 LEU A N 1
ATOM 1047 C CA . LEU A 1 133 ? -5.898 -11.714 -0.203 1.00 91.50 133 LEU A CA 1
ATOM 1048 C C . LEU A 1 133 ? -5.472 -10.370 -0.818 1.00 91.50 133 LEU A C 1
ATOM 1050 O O . LEU A 1 133 ? -6.159 -9.365 -0.620 1.00 91.50 133 LEU A O 1
ATOM 1054 N N . LEU A 1 134 ? -4.346 -10.324 -1.537 1.00 88.94 134 LEU A N 1
ATOM 1055 C CA . LEU A 1 134 ? -4.007 -9.194 -2.396 1.00 88.94 134 LEU A CA 1
ATOM 1056 C C . LEU A 1 134 ? -4.904 -9.194 -3.640 1.00 88.94 134 LEU A C 1
ATOM 1058 O O . LEU A 1 134 ? -5.136 -10.235 -4.246 1.00 88.94 134 LEU A O 1
ATOM 1062 N N . ASP A 1 135 ? -5.361 -8.008 -4.038 1.00 85.69 135 ASP A N 1
ATOM 1063 C CA . ASP A 1 135 ? -6.093 -7.796 -5.293 1.00 85.69 135 ASP A CA 1
ATOM 1064 C C . ASP A 1 135 ? -5.080 -7.803 -6.452 1.00 85.69 135 ASP A C 1
ATOM 1066 O O . ASP A 1 135 ? -4.589 -6.759 -6.879 1.00 85.69 135 ASP A O 1
ATOM 1070 N N . LEU A 1 136 ? -4.636 -9.001 -6.838 1.00 88.06 136 LEU A N 1
ATOM 1071 C CA . LEU A 1 136 ? -3.613 -9.199 -7.862 1.00 88.06 136 LEU A CA 1
ATOM 1072 C C . LEU A 1 136 ? -4.256 -9.298 -9.252 1.00 88.06 136 LEU A C 1
ATOM 1074 O O . LEU A 1 136 ? -5.332 -9.881 -9.382 1.00 88.06 136 LEU A O 1
ATOM 1078 N N . PRO A 1 137 ? -3.604 -8.768 -10.300 1.00 85.38 137 PRO A N 1
ATOM 1079 C CA . PRO A 1 137 ? -4.096 -8.906 -11.662 1.00 85.38 137 PRO A CA 1
ATOM 1080 C C . PRO A 1 137 ? -4.078 -10.374 -12.104 1.00 85.38 137 PRO A C 1
ATOM 1082 O O . PRO A 1 137 ? -3.079 -11.073 -11.923 1.00 85.38 137 PRO A O 1
ATOM 1085 N N . ASP A 1 138 ? -5.161 -10.809 -12.744 1.00 81.38 138 ASP A N 1
ATOM 1086 C CA . ASP A 1 138 ? -5.220 -12.100 -13.426 1.00 81.38 138 ASP A CA 1
ATOM 1087 C C . ASP A 1 138 ? -4.455 -12.005 -14.752 1.00 81.38 138 ASP A C 1
ATOM 1089 O O . ASP A 1 138 ? -4.866 -11.308 -15.684 1.00 81.38 138 ASP A O 1
ATOM 1093 N N . SER A 1 139 ? -3.328 -12.707 -14.853 1.00 79.75 139 SER A N 1
ATOM 1094 C CA . SER A 1 139 ? -2.528 -12.769 -16.075 1.00 79.75 139 SER A CA 1
ATOM 1095 C C . SER A 1 139 ? -1.953 -14.166 -16.273 1.00 79.75 139 SER A C 1
ATOM 1097 O O . SER A 1 139 ? -1.368 -14.752 -15.367 1.00 79.75 139 SER A O 1
ATOM 1099 N N . GLU A 1 140 ? -2.074 -14.684 -17.494 1.00 76.62 140 GLU A N 1
ATOM 1100 C CA . GLU A 1 140 ? -1.341 -15.877 -17.947 1.00 76.62 140 GLU A CA 1
ATOM 1101 C C . GLU A 1 140 ? -0.023 -15.505 -18.651 1.00 76.62 140 GLU A C 1
ATOM 1103 O O . GLU A 1 140 ? 0.644 -16.352 -19.251 1.00 76.62 140 GLU A O 1
ATOM 1108 N N . SER A 1 141 ? 0.344 -14.221 -18.636 1.00 75.56 141 SER A N 1
ATOM 1109 C CA . SER A 1 141 ? 1.523 -13.736 -19.344 1.00 75.56 141 SER A CA 1
ATOM 1110 C C . SER A 1 141 ? 2.805 -14.207 -18.663 1.00 75.56 141 SER A C 1
ATOM 1112 O O . SER A 1 141 ? 2.865 -14.446 -17.461 1.00 75.56 141 SER A O 1
ATOM 1114 N N . SER A 1 142 ? 3.866 -14.313 -19.451 1.00 82.06 142 SER A N 1
ATOM 1115 C CA . SER A 1 142 ? 5.221 -14.560 -18.970 1.00 82.06 142 SER A CA 1
ATOM 1116 C C . SER A 1 142 ? 6.160 -13.565 -19.629 1.00 82.06 142 SER A C 1
ATOM 1118 O O . SER A 1 142 ? 6.017 -13.298 -20.829 1.00 82.06 142 SER A O 1
ATOM 1120 N N . PHE A 1 143 ? 7.148 -13.075 -18.887 1.00 85.88 143 PHE A N 1
ATOM 1121 C CA . PHE A 1 143 ? 8.147 -12.164 -19.426 1.00 85.88 143 PHE A CA 1
ATOM 1122 C C . PHE A 1 143 ? 8.852 -12.761 -20.648 1.00 85.88 143 PHE A C 1
ATOM 1124 O O . PHE A 1 143 ? 9.092 -13.970 -20.748 1.00 85.88 143 PHE A O 1
ATOM 1131 N N . ARG A 1 144 ? 9.218 -11.893 -21.589 1.00 85.12 144 ARG A N 1
ATOM 1132 C CA . ARG A 1 144 ? 9.985 -12.264 -22.778 1.00 85.12 144 ARG A CA 1
ATOM 1133 C C . ARG A 1 144 ? 11.433 -11.817 -22.632 1.00 85.12 144 ARG A C 1
ATOM 1135 O O . ARG A 1 144 ? 11.719 -10.752 -22.091 1.00 85.12 144 ARG A O 1
ATOM 1142 N N . TYR A 1 145 ? 12.347 -12.623 -23.167 1.00 82.12 145 TYR A N 1
ATOM 1143 C CA . TYR A 1 145 ? 13.752 -12.255 -23.321 1.00 82.12 145 TYR A CA 1
ATOM 1144 C C . TYR A 1 145 ? 14.152 -12.303 -24.808 1.00 82.12 145 TYR A C 1
ATOM 1146 O O . TYR A 1 145 ? 13.832 -13.291 -25.476 1.00 82.12 145 TYR A O 1
ATOM 1154 N N . PRO A 1 146 ? 14.850 -11.286 -25.352 1.00 84.31 146 PRO A N 1
ATOM 1155 C CA . PRO A 1 146 ? 15.245 -10.032 -24.699 1.00 84.31 146 PRO A CA 1
ATOM 1156 C C . PRO A 1 146 ? 14.032 -9.179 -24.294 1.00 84.31 146 PRO A C 1
ATOM 1158 O O . PRO A 1 146 ? 12.996 -9.234 -24.958 1.00 84.31 146 PRO A O 1
ATOM 1161 N N . PHE A 1 147 ? 14.166 -8.422 -23.198 1.00 88.50 147 PHE A N 1
ATOM 1162 C CA . PHE A 1 147 ? 13.096 -7.568 -22.671 1.00 88.50 147 PHE A CA 1
ATOM 1163 C C . PHE A 1 147 ? 12.710 -6.504 -23.706 1.00 88.50 147 PHE A C 1
ATOM 1165 O O . PHE A 1 147 ? 13.590 -5.824 -24.235 1.00 88.50 147 PHE A O 1
ATOM 1172 N N . LYS A 1 148 ? 11.413 -6.360 -24.002 1.00 78.19 148 LYS A N 1
ATOM 1173 C CA . LYS A 1 148 ? 10.893 -5.372 -24.964 1.00 78.19 148 LYS A CA 1
ATOM 1174 C C . LYS A 1 148 ? 10.210 -4.194 -24.280 1.00 78.19 148 LYS A C 1
ATOM 1176 O O . LYS A 1 148 ? 10.206 -3.100 -24.833 1.00 78.19 148 LYS A O 1
ATOM 1181 N N . GLY A 1 149 ? 9.645 -4.414 -23.094 1.00 88.00 149 GLY A N 1
ATOM 1182 C CA . GLY A 1 149 ? 9.072 -3.366 -22.254 1.00 88.00 149 GLY A CA 1
ATOM 1183 C C . GLY A 1 149 ? 9.746 -3.328 -20.889 1.00 88.00 149 GLY A C 1
ATOM 1184 O O . GLY A 1 149 ? 9.652 -4.294 -20.132 1.00 88.00 149 GLY A O 1
ATOM 1185 N N . VAL A 1 150 ? 10.396 -2.209 -20.562 1.00 93.62 150 VAL A N 1
ATOM 1186 C CA . VAL A 1 150 ? 10.974 -1.962 -19.237 1.00 93.62 150 VAL A CA 1
ATOM 1187 C C . VAL A 1 150 ? 10.199 -0.850 -18.544 1.00 93.62 150 VAL A C 1
ATOM 1189 O O . VAL A 1 150 ? 9.997 0.224 -19.115 1.00 93.62 150 VAL A O 1
ATOM 1192 N N . LEU A 1 151 ? 9.794 -1.095 -17.300 1.00 95.06 151 LEU A N 1
ATOM 1193 C CA . LEU A 1 151 ? 9.102 -0.128 -16.456 1.00 95.06 151 LEU A CA 1
ATOM 1194 C C . LEU A 1 151 ? 9.911 0.174 -15.196 1.00 95.06 151 LEU A C 1
ATOM 1196 O O . LEU A 1 151 ? 10.416 -0.728 -14.531 1.00 95.06 151 LEU A O 1
ATOM 1200 N N . ILE A 1 152 ? 9.979 1.448 -14.829 1.00 94.31 152 ILE A N 1
ATOM 1201 C CA . ILE A 1 152 ? 10.483 1.909 -13.537 1.00 94.31 152 ILE A CA 1
ATOM 1202 C C . ILE A 1 152 ? 9.303 2.499 -12.763 1.00 94.31 152 ILE A C 1
ATOM 1204 O O . ILE A 1 152 ? 8.641 3.417 -13.246 1.00 94.31 152 ILE A O 1
ATOM 1208 N N . SER A 1 153 ? 9.033 1.978 -11.565 1.00 92.25 153 SER A N 1
ATOM 1209 C CA . SER A 1 153 ? 7.984 2.485 -10.676 1.00 92.25 153 SER A CA 1
ATOM 1210 C C . SER A 1 153 ? 8.367 2.283 -9.214 1.00 92.25 153 SER A C 1
ATOM 1212 O O . SER A 1 153 ? 8.377 1.160 -8.720 1.00 92.25 153 SER A O 1
ATOM 1214 N N . PHE A 1 154 ? 8.629 3.366 -8.484 1.00 89.38 154 PHE A N 1
ATOM 1215 C CA . PHE A 1 154 ? 8.946 3.326 -7.047 1.00 89.38 154 PHE A CA 1
ATOM 1216 C C . PHE A 1 154 ? 7.773 3.776 -6.160 1.00 89.38 154 PHE A C 1
ATOM 1218 O O . PHE A 1 154 ? 7.957 4.278 -5.048 1.00 89.38 154 PHE A O 1
ATOM 1225 N N . GLY A 1 155 ? 6.548 3.556 -6.646 1.00 80.44 155 GLY A N 1
ATOM 1226 C CA . GLY A 1 155 ? 5.306 3.863 -5.942 1.00 80.44 155 GLY A CA 1
ATOM 1227 C C . GLY A 1 155 ? 4.877 5.327 -6.054 1.00 80.44 155 GLY A C 1
ATOM 1228 O O . GLY A 1 155 ? 5.438 6.114 -6.813 1.00 80.44 155 GLY A O 1
ATOM 1229 N N . GLY A 1 156 ? 3.846 5.692 -5.288 1.00 77.62 156 GLY A N 1
ATOM 1230 C CA . GLY A 1 156 ? 3.141 6.961 -5.479 1.00 77.62 156 GLY A CA 1
ATOM 1231 C C . GLY A 1 156 ? 3.924 8.239 -5.149 1.00 77.62 156 GLY A C 1
ATOM 1232 O O . GLY A 1 156 ? 3.531 9.305 -5.613 1.00 77.62 156 GLY A O 1
ATOM 1233 N N . GLU A 1 157 ? 5.006 8.142 -4.369 1.00 77.81 157 GLU A N 1
ATOM 1234 C CA . GLU A 1 157 ? 5.760 9.299 -3.847 1.00 77.81 157 GLU A CA 1
ATOM 1235 C C . GLU A 1 157 ? 7.236 9.347 -4.270 1.00 77.81 157 GLU A C 1
ATOM 1237 O O . GLU A 1 157 ? 7.781 10.441 -4.382 1.00 77.81 157 GLU A O 1
ATOM 1242 N N . ASP A 1 158 ? 7.893 8.192 -4.450 1.00 82.88 158 ASP A N 1
ATOM 1243 C CA . ASP A 1 158 ? 9.352 8.061 -4.643 1.00 82.88 158 ASP A CA 1
ATOM 1244 C C . ASP A 1 158 ? 10.205 9.048 -3.798 1.00 82.88 158 ASP A C 1
ATOM 1246 O O . ASP A 1 158 ? 10.972 9.865 -4.327 1.00 82.88 158 ASP A O 1
ATOM 1250 N N . PRO A 1 159 ? 10.090 9.008 -2.456 1.00 80.44 159 PRO A N 1
ATOM 1251 C CA . PRO A 1 159 ? 10.704 10.012 -1.583 1.00 80.44 159 PRO A CA 1
ATOM 1252 C C . PRO A 1 159 ? 12.239 10.015 -1.651 1.00 80.44 159 PRO A C 1
ATOM 1254 O O . PRO A 1 159 ? 12.866 11.050 -1.432 1.00 80.44 159 PRO A O 1
ATOM 1257 N N . ALA A 1 160 ? 12.847 8.867 -1.965 1.00 84.50 160 ALA A N 1
ATOM 1258 C CA . ALA A 1 160 ? 14.294 8.687 -2.041 1.00 84.50 160 ALA A CA 1
ATOM 1259 C C . ALA A 1 160 ? 14.876 8.951 -3.441 1.00 84.50 160 ALA A C 1
ATOM 1261 O O . ALA A 1 160 ? 16.082 8.807 -3.629 1.00 84.50 160 ALA A O 1
ATOM 1262 N N . ASN A 1 161 ? 14.053 9.366 -4.412 1.00 86.25 161 ASN A N 1
ATOM 1263 C CA . ASN A 1 161 ? 14.469 9.604 -5.793 1.00 86.25 161 ASN A CA 1
ATOM 1264 C C . ASN A 1 161 ? 15.088 8.382 -6.494 1.00 86.25 161 ASN A C 1
ATOM 1266 O O . ASN A 1 161 ? 16.014 8.519 -7.302 1.00 86.25 161 ASN A O 1
ATOM 1270 N N . LEU A 1 162 ? 14.589 7.186 -6.195 1.00 88.75 162 LEU A N 1
ATOM 1271 C CA . LEU A 1 162 ? 15.114 5.959 -6.781 1.00 88.75 162 LEU A CA 1
ATOM 1272 C C . LEU A 1 162 ? 14.881 5.918 -8.289 1.00 88.75 162 LEU A C 1
ATOM 1274 O O . LEU A 1 162 ? 15.737 5.412 -9.012 1.00 88.75 162 LEU A O 1
ATOM 1278 N N . SER A 1 163 ? 13.793 6.524 -8.774 1.00 90.12 163 SER A N 1
ATOM 1279 C CA . SER A 1 163 ? 13.487 6.592 -10.205 1.00 90.12 163 SER A CA 1
ATOM 1280 C C . SER A 1 163 ? 14.616 7.250 -10.993 1.00 90.12 163 SER A C 1
ATOM 1282 O O . SER A 1 163 ? 15.068 6.699 -11.995 1.00 90.12 163 SER A O 1
ATOM 1284 N N . SER A 1 164 ? 15.111 8.405 -10.523 1.00 87.88 164 SER A N 1
ATOM 1285 C CA . SER A 1 164 ? 16.159 9.148 -11.241 1.00 87.88 164 SER A CA 1
ATOM 1286 C C . SER A 1 164 ? 17.500 8.460 -11.127 1.00 87.88 164 SER A C 1
ATOM 1288 O O . SER A 1 164 ? 18.184 8.262 -12.126 1.00 87.88 164 SER A O 1
ATOM 1290 N N . SER A 1 165 ? 17.862 8.051 -9.911 1.00 88.94 165 SER A N 1
ATOM 1291 C CA . SER A 1 165 ? 19.147 7.404 -9.665 1.00 88.94 165 SER A CA 1
ATOM 1292 C C . SER A 1 165 ? 19.287 6.089 -10.431 1.00 88.94 165 SER A C 1
ATOM 1294 O O . SER A 1 165 ? 20.366 5.796 -10.956 1.00 88.94 165 SER A O 1
ATOM 1296 N N . LEU A 1 166 ? 18.205 5.312 -10.535 1.00 91.50 166 LEU A N 1
ATOM 1297 C CA . LEU A 1 166 ? 18.196 4.100 -11.340 1.00 91.50 166 LEU A CA 1
ATOM 1298 C C . LEU A 1 166 ? 18.284 4.421 -12.832 1.00 91.50 166 LEU A C 1
ATOM 1300 O O . LEU A 1 166 ? 19.125 3.835 -13.509 1.00 91.50 166 LEU A O 1
ATOM 1304 N N . LEU A 1 167 ? 17.464 5.346 -13.341 1.00 90.44 167 LEU A N 1
ATOM 1305 C CA . LEU A 1 167 ? 17.483 5.709 -14.757 1.00 90.44 167 LEU A CA 1
ATOM 1306 C C . LEU A 1 167 ? 18.882 6.158 -15.199 1.00 90.44 167 LEU A C 1
ATOM 1308 O O . LEU A 1 167 ? 19.411 5.632 -16.176 1.00 90.44 167 LEU A O 1
ATOM 1312 N N . ASP A 1 168 ? 19.515 7.056 -14.441 1.00 88.38 168 ASP A N 1
ATOM 1313 C CA . ASP A 1 168 ? 20.875 7.528 -14.718 1.00 88.38 168 ASP A CA 1
ATOM 1314 C C . ASP A 1 168 ? 21.884 6.376 -14.764 1.00 88.38 168 ASP A C 1
ATOM 1316 O O . ASP A 1 168 ? 22.804 6.372 -15.583 1.00 88.38 168 ASP A O 1
ATOM 1320 N N . SER A 1 169 ? 21.723 5.391 -13.880 1.00 89.75 169 SER A N 1
ATOM 1321 C CA . SER A 1 169 ? 22.592 4.215 -13.832 1.00 89.75 169 SER A CA 1
ATOM 1322 C C . SER A 1 169 ? 22.372 3.310 -15.044 1.00 89.75 169 SER A C 1
ATOM 1324 O O . SER A 1 169 ? 23.341 2.901 -15.680 1.00 89.75 169 SER A O 1
ATOM 1326 N N . LEU A 1 170 ? 21.119 3.044 -15.421 1.00 89.75 170 LEU A N 1
ATOM 1327 C CA . LEU A 1 170 ? 20.785 2.218 -16.586 1.00 89.75 170 LEU A CA 1
ATOM 1328 C C . LEU A 1 170 ? 21.308 2.834 -17.890 1.00 89.75 170 LEU A C 1
ATOM 1330 O O . LEU A 1 170 ? 21.905 2.125 -18.703 1.00 89.75 170 LEU A O 1
ATOM 1334 N N . LEU A 1 171 ? 21.162 4.152 -18.055 1.00 87.31 171 LEU A N 1
ATOM 1335 C CA . LEU A 1 171 ? 21.670 4.876 -19.223 1.00 87.31 171 LEU A CA 1
ATOM 1336 C C . LEU A 1 171 ? 23.204 4.839 -19.311 1.00 87.31 171 LEU A C 1
ATOM 1338 O O . LEU A 1 171 ? 23.750 4.724 -20.405 1.00 87.31 171 LEU A O 1
ATOM 1342 N N . LYS A 1 172 ? 23.912 4.888 -18.173 1.00 88.69 172 LYS A N 1
ATOM 1343 C CA . LYS A 1 172 ? 25.385 4.812 -18.134 1.00 88.69 172 LYS A CA 1
ATOM 1344 C C . LYS A 1 172 ? 25.927 3.433 -18.492 1.00 88.69 172 LYS A C 1
ATOM 1346 O O . LYS A 1 172 ? 26.955 3.345 -19.154 1.00 88.69 172 LYS A O 1
ATOM 1351 N N . ILE A 1 173 ? 25.275 2.366 -18.027 1.00 87.38 173 ILE A N 1
ATOM 1352 C CA . ILE A 1 173 ? 25.747 0.990 -18.252 1.00 87.38 173 ILE A CA 1
ATOM 1353 C C . ILE A 1 173 ? 25.379 0.517 -19.674 1.00 87.38 173 ILE A C 1
ATOM 1355 O O . ILE A 1 173 ? 26.010 -0.395 -20.198 1.00 87.38 173 ILE A O 1
ATOM 1359 N N . ASN A 1 174 ? 24.410 1.170 -20.332 1.00 83.69 174 ASN A N 1
ATOM 1360 C CA . ASN A 1 174 ? 24.018 0.909 -21.722 1.00 83.69 174 ASN A CA 1
ATOM 1361 C C . ASN A 1 174 ? 23.588 -0.556 -21.974 1.00 83.69 174 ASN A C 1
ATOM 1363 O O . ASN A 1 174 ? 23.836 -1.118 -23.038 1.00 83.69 174 ASN A O 1
ATOM 1367 N N . LEU A 1 175 ? 22.951 -1.182 -20.974 1.00 79.25 175 LEU A N 1
ATOM 1368 C CA . LEU A 1 175 ? 22.378 -2.536 -21.081 1.00 79.25 175 LEU A CA 1
ATOM 1369 C C . LEU A 1 175 ? 20.976 -2.544 -21.695 1.00 79.25 175 LEU A C 1
ATOM 1371 O O . LEU A 1 175 ? 20.530 -3.573 -22.193 1.00 79.25 175 LEU A O 1
ATOM 1375 N N . LEU A 1 176 ? 20.279 -1.412 -21.620 1.00 83.12 176 LEU A N 1
ATOM 1376 C CA . LEU A 1 176 ? 18.923 -1.228 -22.117 1.00 83.12 176 LEU A CA 1
ATOM 1377 C C . LEU A 1 176 ? 18.898 0.001 -23.015 1.00 83.12 176 LEU A C 1
ATOM 1379 O O . LEU A 1 176 ? 19.501 1.027 -22.691 1.00 83.12 176 LEU A O 1
ATOM 1383 N N . HIS A 1 177 ? 18.185 -0.092 -24.132 1.00 82.56 177 HIS A N 1
ATOM 1384 C CA . HIS A 1 177 ? 17.990 1.058 -24.994 1.00 82.56 177 HIS A CA 1
ATOM 1385 C C . HIS A 1 177 ? 16.961 1.998 -24.347 1.00 82.56 177 HIS A C 1
ATOM 1387 O O . HIS A 1 177 ? 15.897 1.568 -23.911 1.00 82.56 177 HIS A O 1
ATOM 1393 N N . TRP A 1 178 ? 17.255 3.299 -24.291 1.00 80.06 178 TRP A N 1
ATOM 1394 C CA . TRP A 1 178 ? 16.425 4.278 -23.570 1.00 80.06 178 TRP A CA 1
ATOM 1395 C C . TRP A 1 178 ? 14.958 4.316 -24.030 1.00 80.06 178 TRP A C 1
ATOM 1397 O O . TRP A 1 178 ? 14.080 4.606 -23.225 1.00 80.06 178 TRP A O 1
ATOM 1407 N N . LYS A 1 179 ? 14.683 3.995 -25.305 1.00 82.50 179 LYS A N 1
ATOM 1408 C CA . LYS A 1 179 ? 13.313 3.932 -25.860 1.00 82.50 179 LYS A CA 1
ATOM 1409 C C . LYS A 1 179 ? 12.454 2.826 -25.252 1.00 82.50 179 LYS A C 1
ATOM 1411 O O . LYS A 1 179 ? 11.232 2.925 -25.312 1.00 82.50 179 LYS A O 1
ATOM 1416 N N . ASP A 1 180 ? 13.082 1.806 -24.680 1.00 86.69 180 ASP A N 1
ATOM 1417 C CA . ASP A 1 180 ? 12.384 0.670 -24.083 1.00 86.69 180 ASP A CA 1
ATOM 1418 C C . ASP A 1 180 ? 12.074 0.930 -22.598 1.00 86.69 180 ASP A C 1
ATOM 1420 O O . ASP A 1 180 ? 11.327 0.173 -21.977 1.00 86.69 180 ASP A O 1
ATOM 1424 N N . ILE A 1 181 ? 12.615 2.020 -22.030 1.00 89.94 181 ILE A N 1
ATOM 1425 C CA . ILE A 1 181 ? 12.445 2.412 -20.63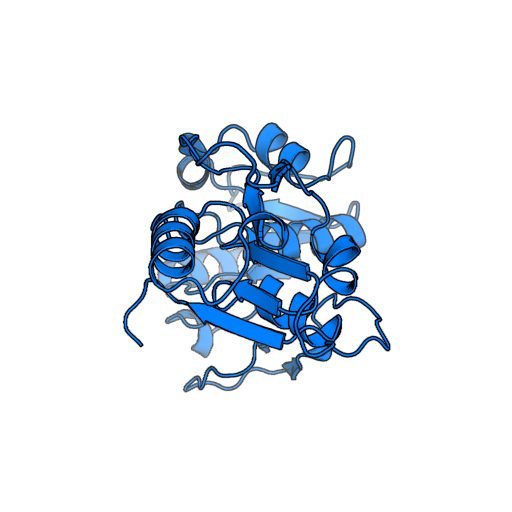1 1.00 89.94 181 ILE A CA 1
ATOM 1426 C C . ILE A 1 181 ? 11.266 3.377 -20.496 1.00 89.94 181 ILE A C 1
ATOM 1428 O O . ILE A 1 181 ? 11.245 4.477 -21.052 1.00 89.94 181 ILE A O 1
ATOM 1432 N N . ASN A 1 182 ? 10.298 2.966 -19.687 1.00 92.38 182 ASN A N 1
ATOM 1433 C CA . ASN A 1 182 ? 9.128 3.740 -19.312 1.00 92.38 182 ASN A CA 1
ATOM 1434 C C . ASN A 1 182 ? 9.215 4.059 -17.821 1.00 92.38 182 ASN A C 1
ATOM 1436 O O . ASN A 1 182 ? 9.608 3.208 -17.022 1.00 92.38 182 ASN A O 1
ATOM 1440 N N . LEU A 1 183 ? 8.836 5.274 -17.437 1.00 91.94 183 LEU A N 1
ATOM 1441 C CA . LEU A 1 183 ? 8.889 5.721 -16.051 1.00 91.94 183 LEU A CA 1
ATOM 1442 C C . LEU A 1 183 ? 7.501 6.126 -15.559 1.00 91.94 183 LEU A C 1
ATOM 1444 O O . LEU A 1 183 ? 6.861 6.996 -16.150 1.00 91.94 183 LEU A O 1
ATOM 1448 N N . VAL A 1 184 ? 7.067 5.532 -14.448 1.00 90.25 184 VAL A N 1
ATOM 1449 C CA . VAL A 1 184 ? 5.843 5.922 -13.748 1.00 90.25 184 VAL A CA 1
ATOM 1450 C C . VAL A 1 184 ? 6.129 7.100 -12.829 1.00 90.25 184 VAL A C 1
ATOM 1452 O O . VAL A 1 184 ? 6.997 7.043 -11.961 1.00 90.25 184 VAL A O 1
ATOM 1455 N N . ILE A 1 185 ? 5.345 8.158 -12.997 1.00 85.94 185 ILE A N 1
ATOM 1456 C CA . ILE A 1 185 ? 5.295 9.303 -12.097 1.00 85.94 185 ILE A CA 1
ATOM 1457 C C . ILE A 1 185 ? 4.028 9.161 -11.256 1.00 85.94 185 ILE A C 1
ATOM 1459 O O . ILE A 1 185 ? 2.911 9.315 -11.761 1.00 85.94 185 ILE A O 1
ATOM 1463 N N . GLY A 1 186 ? 4.221 8.820 -9.982 1.00 76.81 186 GLY A N 1
ATOM 1464 C CA . GLY A 1 186 ? 3.140 8.640 -9.019 1.00 76.81 186 GLY A CA 1
ATOM 1465 C C . GLY A 1 186 ? 2.338 9.925 -8.753 1.00 76.81 186 GLY A C 1
ATOM 1466 O O . GLY A 1 186 ? 2.827 11.026 -9.014 1.00 76.81 186 GLY A O 1
ATOM 1467 N N . PRO A 1 187 ? 1.115 9.808 -8.203 1.00 69.75 187 PRO A N 1
ATOM 1468 C CA . PRO A 1 187 ? 0.213 10.945 -7.990 1.00 69.75 187 PRO A CA 1
ATOM 1469 C C . PRO A 1 187 ? 0.750 11.997 -7.008 1.00 69.75 187 PRO A C 1
ATOM 1471 O O . PRO A 1 187 ? 0.325 13.145 -7.057 1.00 69.75 187 PRO A O 1
ATOM 1474 N N . LEU A 1 188 ? 1.685 11.623 -6.127 1.00 70.06 188 LEU A N 1
ATOM 1475 C CA . LEU A 1 188 ? 2.285 12.501 -5.115 1.00 70.06 188 LEU A CA 1
ATOM 1476 C C . LEU A 1 188 ? 3.782 12.742 -5.375 1.00 70.06 188 LEU A C 1
ATOM 1478 O O . LEU A 1 188 ? 4.536 13.102 -4.469 1.00 70.06 188 LEU A O 1
ATOM 1482 N N . PHE A 1 189 ? 4.229 12.510 -6.610 1.00 74.75 189 PHE A N 1
ATOM 1483 C CA . PHE A 1 189 ? 5.621 12.658 -7.017 1.00 74.75 189 PHE A CA 1
ATOM 1484 C C . PHE A 1 189 ? 6.012 14.139 -7.140 1.00 74.75 189 PHE A C 1
ATOM 1486 O O . PHE A 1 189 ? 5.279 14.949 -7.707 1.00 74.75 189 PHE A O 1
ATOM 1493 N N . LYS A 1 190 ? 7.207 14.506 -6.661 1.00 70.94 190 LYS A N 1
ATOM 1494 C CA . LYS A 1 190 ? 7.754 15.866 -6.832 1.00 70.94 190 LYS A CA 1
ATOM 1495 C C . LYS A 1 190 ? 8.384 16.017 -8.218 1.00 70.94 190 LYS A C 1
ATOM 1497 O O . LYS A 1 190 ? 9.247 15.218 -8.567 1.00 70.94 190 LYS A O 1
ATOM 1502 N N . GLU A 1 191 ? 7.990 17.035 -8.987 1.00 68.19 191 GLU A N 1
ATOM 1503 C CA . GLU A 1 191 ? 8.463 17.236 -10.368 1.00 68.19 191 GLU A CA 1
ATOM 1504 C C . GLU A 1 191 ? 9.993 17.239 -10.512 1.00 68.19 191 GLU A C 1
ATOM 1506 O O . GLU A 1 191 ? 10.719 17.781 -9.675 1.00 68.19 191 GLU A O 1
ATOM 1511 N N . LYS A 1 192 ? 10.474 16.633 -11.608 1.00 72.56 192 LYS A N 1
ATOM 1512 C CA . LYS A 1 192 ? 11.892 16.556 -11.988 1.00 72.56 192 LYS A CA 1
ATOM 1513 C C . LYS A 1 192 ? 12.070 16.653 -13.495 1.00 72.56 192 LYS A C 1
ATOM 1515 O O . LYS A 1 192 ? 11.162 16.315 -14.255 1.00 72.56 192 LYS A O 1
ATOM 1520 N N . ASN A 1 193 ? 13.268 17.075 -13.891 1.00 74.88 193 ASN A N 1
ATOM 1521 C CA . ASN A 1 193 ? 13.708 17.085 -15.280 1.00 74.88 193 ASN A CA 1
ATOM 1522 C C . ASN A 1 193 ? 14.265 15.711 -15.649 1.00 74.88 193 ASN A C 1
ATOM 1524 O O . ASN A 1 193 ? 15.113 15.174 -14.938 1.00 74.88 193 ASN A O 1
ATOM 1528 N N . TRP A 1 194 ? 13.797 15.177 -16.771 1.00 76.62 194 TRP A N 1
ATOM 1529 C CA . TRP A 1 194 ? 14.186 13.875 -17.302 1.00 76.62 194 TRP A CA 1
ATOM 1530 C C . TRP A 1 194 ? 14.815 14.058 -18.682 1.00 76.62 194 TRP A C 1
ATOM 1532 O O . TRP A 1 194 ? 14.456 15.020 -19.364 1.00 76.62 194 TRP A O 1
ATOM 1542 N N . PRO A 1 195 ? 15.734 13.173 -19.109 1.00 73.00 195 PRO A N 1
ATOM 1543 C CA . PRO A 1 195 ? 16.281 13.228 -20.458 1.00 73.00 195 PRO A CA 1
ATOM 1544 C C . PRO A 1 195 ? 15.176 13.184 -21.518 1.00 73.00 195 PRO A C 1
ATOM 1546 O O . PRO A 1 195 ? 14.205 12.430 -21.383 1.00 73.00 195 PRO A O 1
ATOM 1549 N N . ASP A 1 196 ? 15.351 13.959 -22.589 1.00 73.06 196 ASP A N 1
ATOM 1550 C CA . ASP A 1 196 ? 14.423 13.962 -23.717 1.00 73.06 196 ASP A CA 1
ATOM 1551 C C . ASP A 1 196 ? 14.276 12.553 -24.309 1.00 73.06 196 ASP A C 1
ATOM 1553 O O . ASP A 1 196 ? 15.253 11.831 -24.518 1.00 73.06 196 ASP A O 1
ATOM 1557 N N . GLY A 1 197 ? 13.031 12.162 -24.589 1.00 75.00 197 GLY A N 1
ATOM 1558 C CA . GLY A 1 197 ? 12.692 10.876 -25.199 1.00 75.00 197 GLY A CA 1
ATOM 1559 C C . GLY A 1 197 ? 12.267 9.772 -24.223 1.00 75.00 197 GLY A C 1
ATOM 1560 O O . GLY A 1 197 ? 11.634 8.811 -24.657 1.00 75.00 197 GLY A O 1
ATOM 1561 N N . ILE A 1 198 ? 12.511 9.901 -22.916 1.00 84.12 198 ILE A N 1
ATOM 1562 C CA . ILE A 1 198 ? 11.982 8.928 -21.947 1.00 84.12 198 ILE A CA 1
ATOM 1563 C C . ILE A 1 198 ? 10.454 9.002 -21.909 1.00 84.12 198 ILE A C 1
ATOM 1565 O O . ILE A 1 198 ? 9.865 10.076 -21.758 1.00 84.12 198 ILE A O 1
ATOM 15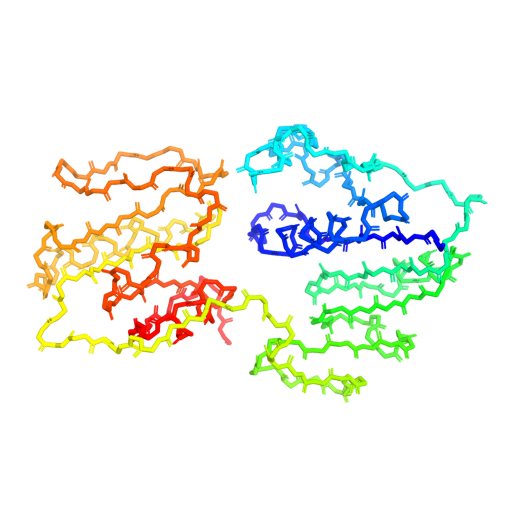69 N N . ARG A 1 199 ? 9.792 7.845 -22.024 1.00 88.75 199 ARG A N 1
ATOM 1570 C CA . ARG A 1 199 ? 8.332 7.775 -21.940 1.00 88.75 199 ARG A CA 1
ATOM 1571 C C . ARG A 1 199 ? 7.891 7.874 -20.481 1.00 88.75 199 ARG A C 1
ATOM 1573 O O . ARG A 1 199 ? 8.122 6.965 -19.687 1.00 88.75 199 ARG A O 1
ATOM 1580 N N . LEU A 1 200 ? 7.230 8.980 -20.147 1.00 89.25 200 LEU A N 1
ATOM 1581 C CA . LEU A 1 200 ? 6.668 9.232 -18.821 1.00 89.25 200 LEU A CA 1
ATOM 1582 C C . LEU A 1 200 ? 5.192 8.821 -18.777 1.00 89.25 200 LEU A C 1
ATOM 1584 O O . LEU A 1 200 ? 4.378 9.330 -19.549 1.00 89.25 200 LEU A O 1
ATOM 1588 N N . LEU A 1 201 ? 4.840 7.943 -17.843 1.00 88.62 201 LEU A N 1
ATOM 1589 C CA . LEU A 1 201 ? 3.466 7.567 -17.524 1.00 88.62 201 LEU A CA 1
ATOM 1590 C C . LEU A 1 201 ? 3.039 8.348 -16.283 1.00 88.62 201 LEU A C 1
ATOM 1592 O O . LEU A 1 201 ? 3.569 8.136 -15.195 1.00 88.62 201 LEU A O 1
ATOM 1596 N N . ARG A 1 202 ? 2.111 9.290 -16.446 1.00 83.12 202 ARG A N 1
ATOM 1597 C CA . ARG A 1 202 ? 1.646 10.171 -15.364 1.00 83.12 202 ARG A CA 1
ATOM 1598 C C . ARG A 1 202 ? 0.255 9.759 -14.911 1.00 83.12 202 ARG A C 1
ATOM 1600 O O . ARG A 1 202 ? -0.560 9.390 -15.751 1.00 83.12 202 ARG A O 1
ATOM 1607 N N . ASN A 1 203 ? -0.014 9.886 -13.611 1.00 67.44 203 ASN A N 1
ATOM 1608 C CA . ASN A 1 203 ? -1.340 9.674 -13.018 1.00 67.44 203 ASN A CA 1
ATOM 1609 C C . ASN A 1 203 ? -1.978 8.339 -13.428 1.00 67.44 203 ASN A C 1
ATOM 1611 O O . ASN A 1 203 ? -3.171 8.270 -13.714 1.00 67.44 203 ASN A O 1
ATOM 1615 N N . CYS A 1 204 ? -1.172 7.279 -13.477 1.00 72.56 204 CYS A N 1
ATOM 1616 C CA . CYS A 1 204 ? -1.688 5.938 -13.697 1.00 72.56 204 CYS A CA 1
ATOM 1617 C C . CYS A 1 204 ? -2.422 5.505 -12.418 1.00 72.56 204 CYS A C 1
ATOM 1619 O O . CYS A 1 204 ? -1.796 5.037 -11.469 1.00 72.56 204 CYS A O 1
ATOM 1621 N N . SER A 1 205 ? -3.733 5.767 -12.357 1.00 67.25 205 SER A N 1
ATOM 1622 C CA . SER A 1 205 ? -4.574 5.426 -11.202 1.00 67.25 205 SER A CA 1
ATOM 1623 C C . SER A 1 205 ? -4.701 3.916 -11.014 1.00 67.25 205 SER A C 1
ATOM 1625 O O . SER A 1 205 ? -4.894 3.460 -9.893 1.00 67.25 205 SER A O 1
ATOM 1627 N N . ASP A 1 206 ? -4.548 3.163 -12.103 1.00 78.25 206 ASP A N 1
ATOM 1628 C CA . ASP A 1 206 ? -4.527 1.707 -12.117 1.00 78.25 206 ASP A CA 1
ATOM 1629 C C . ASP A 1 206 ? -3.253 1.204 -12.807 1.00 78.25 206 ASP A C 1
ATOM 1631 O O . ASP A 1 206 ? -3.244 0.873 -13.994 1.00 78.25 206 ASP A O 1
ATOM 1635 N N . LEU A 1 207 ? -2.155 1.186 -12.047 1.00 86.12 207 LEU A N 1
ATOM 1636 C CA . LEU A 1 207 ? -0.885 0.648 -12.524 1.00 86.12 207 LEU A CA 1
ATOM 1637 C C . LEU A 1 207 ? -1.006 -0.839 -12.871 1.00 86.12 207 LEU A C 1
ATOM 1639 O O . LEU A 1 207 ? -0.418 -1.263 -13.862 1.00 86.12 207 LEU A O 1
ATOM 1643 N N . SER A 1 208 ? -1.794 -1.598 -12.101 1.00 85.94 208 SER A N 1
ATOM 1644 C CA . SER A 1 208 ? -1.966 -3.043 -12.271 1.00 85.94 208 SER A CA 1
ATOM 1645 C C . SER A 1 208 ? -2.450 -3.412 -13.676 1.00 85.94 208 SER A C 1
ATOM 1647 O O . SER A 1 208 ? -1.934 -4.357 -14.267 1.00 85.94 208 SER A O 1
ATOM 1649 N N . SER A 1 209 ? -3.336 -2.598 -14.264 1.00 86.62 209 SER A N 1
ATOM 1650 C CA . SER A 1 209 ? -3.880 -2.817 -15.611 1.00 86.62 209 SER A CA 1
ATOM 1651 C C . SER A 1 209 ? -2.852 -2.765 -16.744 1.00 86.62 209 SER A C 1
ATOM 1653 O O . SER A 1 209 ? -3.066 -3.386 -17.782 1.00 86.62 209 SER A O 1
ATOM 1655 N N . ILE A 1 210 ? -1.744 -2.037 -16.564 1.00 89.88 210 ILE A N 1
ATOM 1656 C CA . ILE A 1 210 ? -0.717 -1.870 -17.604 1.00 89.88 210 ILE A CA 1
ATOM 1657 C C . ILE A 1 210 ? 0.510 -2.749 -17.375 1.00 89.88 210 ILE A C 1
ATOM 1659 O O . ILE A 1 210 ? 1.338 -2.873 -18.272 1.00 89.88 210 ILE A O 1
ATOM 1663 N N . LEU A 1 211 ? 0.664 -3.352 -16.191 1.00 92.06 211 LEU A N 1
ATOM 1664 C CA . LEU A 1 211 ? 1.812 -4.210 -15.888 1.00 92.06 211 LEU A CA 1
ATOM 1665 C C . LEU A 1 211 ? 1.989 -5.386 -16.868 1.00 92.06 211 LEU A C 1
ATOM 1667 O O . LEU A 1 211 ? 3.145 -5.670 -17.185 1.00 92.06 211 LEU A O 1
ATOM 1671 N N . PRO A 1 212 ? 0.924 -6.025 -17.405 1.00 90.94 212 PRO A N 1
ATOM 1672 C CA . PRO A 1 212 ? 1.068 -7.095 -18.396 1.00 90.94 212 PRO A CA 1
ATOM 1673 C C . PRO A 1 212 ? 1.770 -6.683 -19.702 1.00 90.94 212 PRO A C 1
ATOM 1675 O O . PRO A 1 212 ? 2.261 -7.548 -20.426 1.00 90.94 212 PRO A O 1
ATOM 1678 N N . ASP A 1 213 ? 1.854 -5.382 -20.007 1.00 90.50 213 ASP A N 1
ATOM 1679 C CA . ASP A 1 213 ? 2.549 -4.874 -21.198 1.00 90.50 213 ASP A CA 1
ATOM 1680 C C . ASP A 1 213 ? 4.081 -4.806 -21.026 1.00 90.50 213 ASP A C 1
ATOM 1682 O O . ASP A 1 213 ? 4.803 -4.501 -21.983 1.00 90.50 213 ASP A O 1
ATOM 1686 N N . TYR A 1 214 ? 4.596 -5.073 -19.821 1.00 93.19 214 TYR A N 1
ATOM 1687 C CA . TYR A 1 214 ? 6.013 -4.948 -19.478 1.00 93.19 214 TYR A CA 1
ATOM 1688 C C . TYR A 1 214 ? 6.645 -6.299 -19.139 1.00 93.19 214 TYR A C 1
ATOM 1690 O O . TYR A 1 214 ? 6.087 -7.111 -18.409 1.00 93.19 214 TYR A O 1
ATOM 1698 N N . ASP A 1 215 ? 7.867 -6.518 -19.630 1.00 93.12 215 ASP A N 1
ATOM 1699 C CA . ASP A 1 215 ? 8.622 -7.751 -19.386 1.00 93.12 215 ASP A CA 1
ATOM 1700 C C . ASP A 1 215 ? 9.543 -7.638 -18.160 1.00 93.12 215 ASP A C 1
ATOM 1702 O O . ASP A 1 215 ? 9.846 -8.643 -17.519 1.00 93.12 215 ASP A O 1
ATOM 1706 N N . LEU A 1 216 ? 10.017 -6.425 -17.851 1.00 94.94 216 LEU A N 1
ATOM 1707 C CA . LEU A 1 216 ? 10.921 -6.143 -16.736 1.00 94.94 216 LEU A CA 1
ATOM 1708 C C . LEU A 1 216 ? 10.462 -4.905 -15.965 1.00 94.94 216 LEU A C 1
ATOM 1710 O O . LEU A 1 216 ? 10.325 -3.823 -16.537 1.00 94.94 216 LEU A O 1
ATOM 1714 N N . ILE A 1 217 ? 10.297 -5.047 -14.652 1.00 95.81 217 ILE A N 1
ATOM 1715 C CA . ILE A 1 217 ? 9.837 -3.977 -13.767 1.00 95.81 217 ILE A CA 1
ATOM 1716 C C . ILE A 1 217 ? 10.852 -3.752 -12.644 1.00 95.81 217 ILE A C 1
ATOM 1718 O O . ILE A 1 217 ? 11.200 -4.666 -11.896 1.00 95.81 217 IL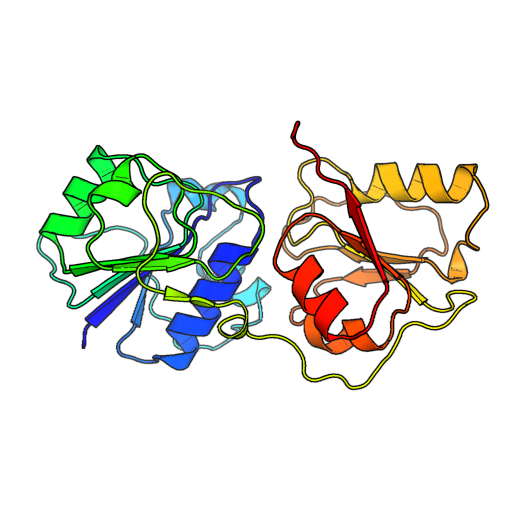E A O 1
ATOM 1722 N N . PHE A 1 218 ? 11.297 -2.507 -12.498 1.00 95.44 218 PHE A N 1
ATOM 1723 C CA . PHE A 1 218 ? 12.084 -2.043 -11.360 1.00 95.44 218 PHE A CA 1
ATOM 1724 C C . PHE A 1 218 ? 11.177 -1.354 -10.345 1.00 95.44 218 PHE A C 1
ATOM 1726 O O . PHE A 1 218 ? 10.497 -0.381 -10.684 1.00 95.44 218 PHE A O 1
ATOM 1733 N N . THR A 1 219 ? 11.168 -1.836 -9.103 1.00 94.00 219 THR A N 1
ATOM 1734 C CA . THR A 1 219 ? 10.285 -1.295 -8.061 1.00 94.00 219 THR A CA 1
ATOM 1735 C C . THR A 1 219 ? 10.825 -1.486 -6.641 1.00 94.00 219 THR A C 1
ATOM 1737 O O . THR A 1 219 ? 11.866 -2.107 -6.435 1.00 94.00 219 THR A O 1
ATOM 1740 N N . SER A 1 220 ? 10.134 -0.916 -5.654 1.00 90.56 220 SER A N 1
ATOM 1741 C CA . SER A 1 220 ? 10.376 -1.157 -4.226 1.00 90.56 220 SER A CA 1
ATOM 1742 C C . SER A 1 220 ? 9.645 -2.416 -3.759 1.00 90.56 220 SER A C 1
ATOM 1744 O O . SER A 1 220 ? 8.702 -2.882 -4.400 1.00 90.56 220 SER A O 1
ATOM 1746 N N . TYR A 1 221 ? 10.007 -2.936 -2.585 1.00 87.94 221 TYR A N 1
ATOM 1747 C CA . TYR A 1 221 ? 9.217 -3.999 -1.958 1.00 87.94 221 TYR A CA 1
ATOM 1748 C C . TYR A 1 221 ? 7.860 -3.456 -1.473 1.00 87.94 221 TYR A C 1
ATOM 1750 O O . TYR A 1 221 ? 7.782 -2.766 -0.454 1.00 87.94 221 TYR A O 1
ATOM 1758 N N . GLY A 1 222 ? 6.792 -3.743 -2.217 1.00 86.75 222 GLY A N 1
ATOM 1759 C CA . GLY A 1 222 ? 5.433 -3.262 -1.960 1.00 86.75 222 GLY A CA 1
ATOM 1760 C C . GLY A 1 222 ? 4.421 -3.863 -2.937 1.00 86.75 222 GLY A C 1
ATOM 1761 O O . GLY A 1 222 ? 4.755 -4.808 -3.645 1.00 86.75 222 GLY A O 1
ATOM 1762 N N . LEU A 1 223 ? 3.202 -3.310 -2.996 1.00 88.25 223 LEU A N 1
ATOM 1763 C CA . LEU A 1 223 ? 2.107 -3.836 -3.833 1.00 88.25 223 LEU A CA 1
ATOM 1764 C C . LEU A 1 223 ? 2.528 -4.043 -5.297 1.00 88.25 223 LEU A C 1
ATOM 1766 O O . LEU A 1 223 ? 2.383 -5.144 -5.815 1.00 88.25 223 LEU A O 1
ATOM 1770 N N . THR A 1 224 ? 3.191 -3.052 -5.900 1.00 90.94 224 THR A N 1
ATOM 1771 C CA . THR A 1 224 ? 3.676 -3.120 -7.289 1.00 90.94 224 THR A CA 1
ATOM 1772 C C . THR A 1 224 ? 4.618 -4.292 -7.563 1.00 90.94 224 THR A C 1
ATOM 1774 O O . THR A 1 224 ? 4.607 -4.821 -8.667 1.00 90.94 224 THR A O 1
ATOM 1777 N N . CYS A 1 225 ? 5.402 -4.752 -6.579 1.00 92.75 225 CYS A N 1
ATOM 1778 C CA . CYS A 1 225 ? 6.211 -5.965 -6.740 1.00 92.75 225 CYS A CA 1
ATOM 1779 C C . CYS A 1 225 ? 5.324 -7.187 -6.994 1.00 92.75 225 CYS A C 1
ATOM 1781 O O . CYS A 1 225 ? 5.605 -7.983 -7.886 1.00 92.75 225 CYS A O 1
ATOM 1783 N N . PHE A 1 226 ? 4.270 -7.353 -6.198 1.00 92.06 226 PHE A N 1
ATOM 1784 C CA . PHE A 1 226 ? 3.395 -8.520 -6.280 1.00 92.06 226 PHE A CA 1
ATOM 1785 C C . PHE A 1 226 ? 2.462 -8.438 -7.481 1.00 92.06 226 PHE A C 1
ATOM 1787 O O . PHE A 1 226 ? 2.298 -9.433 -8.177 1.00 92.06 226 PHE A O 1
ATOM 1794 N N . GLU A 1 227 ? 1.939 -7.249 -7.781 1.00 92.75 227 GLU A N 1
ATOM 1795 C CA . GLU A 1 227 ? 1.161 -6.988 -8.995 1.00 92.75 227 GLU A CA 1
ATOM 1796 C C . GLU A 1 227 ? 1.987 -7.306 -10.256 1.00 92.75 227 GLU A C 1
ATOM 1798 O O . GLU A 1 227 ? 1.488 -7.938 -11.184 1.00 92.75 227 GLU A O 1
ATOM 1803 N N . ALA A 1 228 ? 3.273 -6.930 -10.277 1.00 93.81 228 ALA A N 1
ATOM 1804 C CA . ALA A 1 228 ? 4.185 -7.210 -11.386 1.00 93.81 228 ALA A CA 1
ATOM 1805 C C . ALA A 1 228 ? 4.463 -8.708 -11.560 1.00 93.81 228 ALA A C 1
ATOM 1807 O O . ALA A 1 228 ? 4.402 -9.219 -12.678 1.00 93.81 228 ALA A O 1
ATOM 1808 N N . LEU A 1 229 ? 4.735 -9.415 -10.458 1.00 92.94 229 LEU A N 1
ATOM 1809 C CA . LEU A 1 229 ? 4.937 -10.866 -10.477 1.00 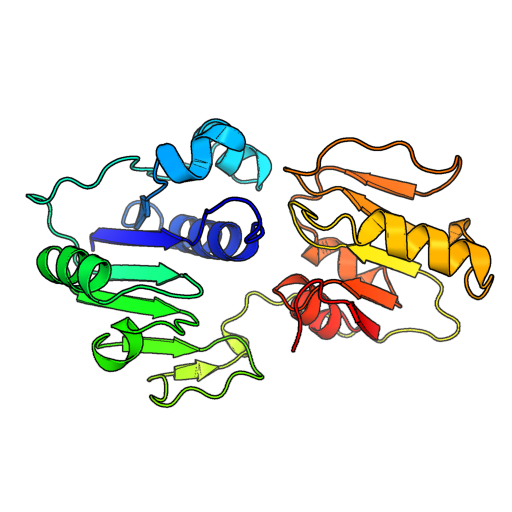92.94 229 LEU A CA 1
ATOM 1810 C C . LEU A 1 229 ? 3.676 -11.599 -10.945 1.00 92.94 229 LEU A C 1
ATOM 1812 O O . LEU A 1 229 ? 3.774 -12.485 -11.789 1.00 92.94 229 LEU A O 1
ATOM 1816 N N . ALA A 1 230 ? 2.503 -11.204 -10.443 1.00 92.44 230 ALA A N 1
ATOM 1817 C CA . ALA A 1 230 ? 1.216 -11.751 -10.870 1.00 92.44 230 ALA A CA 1
ATOM 1818 C C . ALA A 1 230 ? 0.927 -11.463 -12.351 1.00 92.44 230 ALA A C 1
ATOM 1820 O O . ALA A 1 230 ? 0.360 -12.299 -13.041 1.00 92.44 230 ALA A O 1
ATOM 1821 N N . SER A 1 231 ? 1.400 -10.324 -12.865 1.00 92.69 231 SER A N 1
ATOM 1822 C CA . SER A 1 231 ? 1.294 -9.972 -14.286 1.00 92.69 231 SER A CA 1
ATOM 1823 C C . SER A 1 231 ? 2.231 -10.774 -15.194 1.00 92.69 231 SER A C 1
ATOM 1825 O O . SER A 1 231 ? 2.097 -10.684 -16.415 1.00 92.69 231 SER A O 1
ATOM 1827 N N . GLY A 1 232 ? 3.163 -11.549 -14.628 1.00 92.44 232 GLY A N 1
ATOM 1828 C CA . GLY A 1 232 ? 4.132 -12.355 -15.371 1.00 92.44 232 GLY A CA 1
ATOM 1829 C C . GLY A 1 232 ? 5.462 -11.665 -15.666 1.00 92.44 232 GLY A C 1
ATOM 1830 O O . GLY A 1 232 ? 6.304 -12.245 -16.356 1.00 92.44 232 GLY A O 1
ATOM 1831 N N . ALA A 1 233 ? 5.673 -10.446 -15.167 1.00 94.31 233 ALA A N 1
ATOM 1832 C CA . ALA A 1 233 ? 6.887 -9.679 -15.415 1.00 94.31 233 ALA A CA 1
ATOM 1833 C C . ALA A 1 233 ? 8.063 -10.172 -14.556 1.00 94.31 233 ALA A C 1
ATOM 1835 O O . ALA A 1 233 ? 7.901 -10.603 -13.411 1.00 94.31 233 ALA A O 1
ATOM 1836 N N . ALA A 1 234 ? 9.283 -10.037 -15.077 1.00 94.88 234 ALA A N 1
ATOM 1837 C CA . ALA A 1 234 ? 10.480 -10.121 -14.254 1.00 94.88 234 ALA A CA 1
ATOM 1838 C C . ALA A 1 234 ? 10.568 -8.876 -13.357 1.00 94.88 234 ALA A C 1
ATOM 1840 O O . ALA A 1 234 ? 10.334 -7.757 -13.816 1.00 94.88 234 ALA A O 1
ATOM 1841 N N . VAL A 1 235 ? 10.939 -9.051 -12.086 1.00 95.19 235 VAL A N 1
ATOM 1842 C CA . VAL A 1 235 ? 11.004 -7.949 -11.114 1.00 95.19 235 VAL A CA 1
ATOM 1843 C C . VAL A 1 235 ? 12.410 -7.802 -10.548 1.00 95.19 235 VAL A C 1
ATOM 1845 O O . VAL A 1 235 ? 13.009 -8.770 -10.079 1.00 95.19 235 VAL A O 1
ATOM 1848 N N . ILE A 1 236 ? 12.922 -6.571 -10.548 1.00 95.00 236 ILE A N 1
ATOM 1849 C CA . ILE A 1 236 ? 14.143 -6.187 -9.837 1.00 95.00 236 ILE A CA 1
ATOM 1850 C C . ILE A 1 236 ? 13.766 -5.208 -8.730 1.00 95.00 236 ILE A C 1
ATOM 1852 O O . ILE A 1 236 ? 13.227 -4.129 -8.979 1.00 95.00 236 ILE A O 1
ATOM 1856 N N . LEU A 1 237 ? 14.084 -5.587 -7.494 1.00 93.19 237 LEU A N 1
ATOM 1857 C CA . LEU A 1 237 ? 13.791 -4.775 -6.323 1.00 93.19 237 LEU A CA 1
ATOM 1858 C C . LEU A 1 237 ? 14.957 -3.856 -5.972 1.00 93.19 237 LEU A C 1
ATOM 1860 O O . LEU A 1 237 ? 16.084 -4.313 -5.788 1.00 93.19 237 LEU A O 1
ATOM 1864 N N . LEU A 1 238 ? 14.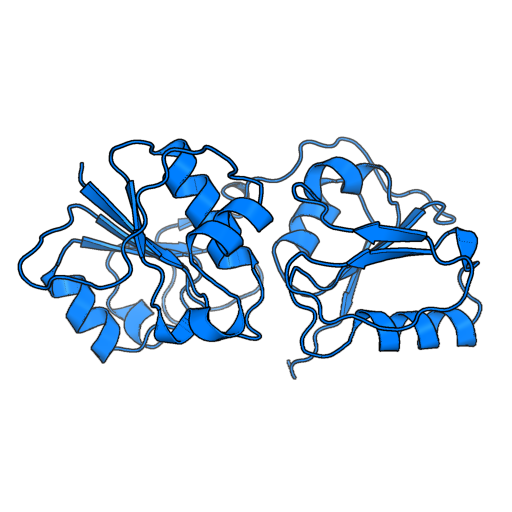666 -2.567 -5.806 1.00 89.75 238 LEU A N 1
ATOM 1865 C CA . LEU A 1 238 ? 15.565 -1.612 -5.168 1.00 89.75 238 LEU A CA 1
ATOM 1866 C C . LEU A 1 238 ? 14.840 -0.999 -3.977 1.00 89.75 238 LEU A C 1
ATOM 1868 O O . LEU A 1 238 ? 13.794 -0.378 -4.133 1.00 89.75 238 LEU A O 1
ATOM 1872 N N . ASN A 1 239 ? 15.410 -1.162 -2.786 1.00 78.75 239 ASN A N 1
ATOM 1873 C CA . ASN A 1 239 ? 14.881 -0.553 -1.573 1.00 78.75 239 ASN A CA 1
ATOM 1874 C C . ASN A 1 239 ? 15.813 0.563 -1.085 1.00 78.75 239 ASN A C 1
ATOM 1876 O O . ASN A 1 239 ? 17.031 0.378 -1.082 1.00 78.75 239 ASN A O 1
ATOM 1880 N N . PRO A 1 240 ? 15.260 1.704 -0.633 1.00 67.94 240 PRO A N 1
ATOM 1881 C CA . PRO A 1 240 ? 16.056 2.807 -0.102 1.00 67.94 240 PRO A CA 1
ATOM 1882 C C . PRO A 1 240 ? 16.502 2.568 1.351 1.00 67.94 240 PRO A C 1
ATOM 1884 O O . PRO A 1 240 ? 17.348 3.299 1.864 1.00 67.94 240 PRO A O 1
ATOM 1887 N N . SER A 1 241 ? 15.926 1.576 2.036 1.00 66.31 241 SER A N 1
ATOM 1888 C CA . SER A 1 241 ? 16.265 1.213 3.412 1.00 66.31 241 SER A CA 1
ATOM 1889 C C . SER A 1 241 ? 17.386 0.178 3.475 1.00 66.31 241 SER A C 1
ATOM 1891 O O . SER A 1 241 ? 17.527 -0.661 2.587 1.00 66.31 241 SER A O 1
ATOM 1893 N N . ARG A 1 242 ? 18.150 0.199 4.574 1.00 53.97 242 ARG A N 1
ATOM 1894 C CA . ARG A 1 242 ? 19.019 -0.926 4.940 1.00 53.97 242 ARG A CA 1
ATOM 1895 C C . ARG A 1 242 ? 18.136 -2.130 5.285 1.00 53.97 242 ARG A C 1
ATOM 1897 O O . ARG A 1 242 ? 17.126 -1.944 5.965 1.00 53.97 242 ARG A O 1
ATOM 1904 N N . TYR A 1 243 ? 18.502 -3.298 4.768 1.00 38.59 243 TYR A N 1
ATOM 1905 C CA . TYR A 1 243 ? 17.924 -4.582 5.168 1.00 38.59 243 TYR A CA 1
ATOM 1906 C C . TYR A 1 243 ? 18.506 -5.031 6.506 1.00 38.59 243 TYR A C 1
ATOM 1908 O O . TYR A 1 243 ? 19.698 -4.722 6.749 1.00 38.59 243 TYR A O 1
#